Protein AF-A0A5C7IBC0-F1 (afdb_monomer_lite)

Secondary structure (DSSP, 8-state):
-HHHHHHHHHHHHHHHHHHHHHHH-PPPHHHHHHS--SHHHHHHHHHHHHHHHHHHHHHHHHH-TTTS-HHHH---HHHHHH-----S-TTS-B-TTSSBSSEEE-TTS-EEE-GGGGGGTT----S---SS----THHHHHHHHHTHHHHHHHHHHHHHHHHHHTT-TT---SS--GGGGSPP--

Foldseek 3Di:
DVVVVVVVVVVVVCVVVVVVDVVVDDDDPVRVVPAQDDPLRVLLVVLVVVLVVLVVVLVCLQAPCPVVPCLAANDHPLRVVLPDDDDDPQPPDQDPVRARQAWHAQPVGDIAGDDPSSVSRVDDDDPDDRPDYDHPVVVSVVSNVVSVVSVVSSVVSNVLSVCVVVPANPHADPVCHPVVVDDDPD

pLDDT: mean 84.59, std 12.62, range [46.34, 98.19]

Radius of gyration: 26.54 Å; chains: 1; bounding box: 60×54×66 Å

InterPro domains:
  IPR000932 Photosystem antenna protein-like [PF00421] (4-79)
  IPR000932 Photosystem antenna protein-like [PF00421] (82-125)
  IPR036001 Photosystem antenna protein-like superfamily [SSF161077] (1-185)
  IPR044900 Photosystem II CP43 reaction centre protein superfamily [G3DSA:1.10.10.670] (75-147)

Sequence (186 aa):
MEDIIGGHVWLGSICIFGRIWHILTKPFAWARRALVWSGEAYLSYSLGALSVFGFIACCFVWFNNTAYPSEFYGPTGPEASQDQRIGANVGSAQGPSGLGKYLMRSPTGEVIFGGETMRFWDLRAPCKKVNEAPDIGGVPLSICISEDVPVTGHLWHAGRDRAAAAGFEKGIDHDFEPVLSMTPLN

Structure (mmCIF, N/CA/C/O backbone):
data_AF-A0A5C7IBC0-F1
#
_entry.id   AF-A0A5C7IBC0-F1
#
loop_
_atom_site.group_PDB
_atom_site.id
_atom_site.type_symbol
_atom_site.label_atom_id
_atom_site.label_alt_id
_atom_site.label_comp_id
_atom_site.label_asym_id
_atom_site.label_entity_id
_atom_site.label_seq_id
_atom_site.pdbx_PDB_ins_code
_atom_site.Cartn_x
_atom_site.Cartn_y
_atom_site.Cartn_z
_atom_site.occupancy
_atom_site.B_iso_or_equiv
_atom_site.auth_seq_id
_atom_site.auth_comp_id
_atom_site.auth_asym_id
_atom_site.auth_atom_id
_atom_site.pdbx_PDB_model_num
ATOM 1 N N . MET A 1 1 ? -14.934 -12.417 14.404 1.00 90.38 1 MET A N 1
ATOM 2 C CA . MET A 1 1 ? -13.863 -13.435 14.252 1.00 90.38 1 MET A CA 1
ATOM 3 C C . MET A 1 1 ? -14.023 -14.251 12.980 1.00 90.38 1 MET A C 1
ATOM 5 O O . MET A 1 1 ? -13.026 -14.473 12.307 1.00 90.38 1 MET A O 1
ATOM 9 N N . GLU A 1 2 ? -15.245 -14.653 12.625 1.00 95.69 2 GLU A N 1
ATOM 10 C CA . GLU A 1 2 ? -15.544 -15.395 11.389 1.00 95.69 2 GLU A CA 1
ATOM 11 C C . GLU A 1 2 ? -14.984 -14.708 10.133 1.00 95.69 2 GLU A C 1
ATOM 13 O O . GLU A 1 2 ? -14.276 -15.352 9.364 1.00 95.69 2 GLU A O 1
ATOM 18 N N . ASP A 1 3 ? -15.170 -13.390 9.990 1.00 95.44 3 ASP A N 1
ATOM 19 C CA . ASP A 1 3 ? -14.656 -12.628 8.838 1.00 95.44 3 ASP A CA 1
ATOM 20 C C . ASP A 1 3 ? -13.125 -12.608 8.748 1.00 95.44 3 ASP A C 1
ATOM 22 O O . ASP A 1 3 ? -12.560 -12.712 7.662 1.00 95.44 3 ASP A O 1
ATOM 26 N N . ILE A 1 4 ? -12.432 -12.517 9.890 1.00 93.88 4 ILE A N 1
ATOM 27 C CA . ILE A 1 4 ? -10.963 -12.540 9.933 1.00 93.88 4 ILE A CA 1
ATOM 28 C C . ILE A 1 4 ? -10.468 -13.900 9.439 1.00 93.88 4 ILE A C 1
ATOM 30 O O . ILE A 1 4 ? -9.578 -13.966 8.592 1.00 93.88 4 ILE A O 1
ATOM 34 N N . ILE A 1 5 ? -11.063 -14.986 9.934 1.00 96.19 5 ILE A N 1
ATOM 35 C CA . ILE A 1 5 ? -10.696 -16.350 9.544 1.00 96.19 5 ILE A CA 1
ATOM 36 C C . ILE A 1 5 ? -11.006 -16.577 8.059 1.00 96.19 5 ILE A C 1
ATOM 38 O O . ILE A 1 5 ? -10.135 -17.030 7.316 1.00 96.19 5 ILE A O 1
ATOM 42 N N . GLY A 1 6 ? -12.208 -16.206 7.608 1.00 97.50 6 GLY A N 1
ATOM 43 C CA . GLY A 1 6 ? -12.613 -16.305 6.205 1.00 97.50 6 GLY A CA 1
ATOM 44 C C . GLY A 1 6 ? -11.681 -15.529 5.273 1.00 97.50 6 GLY A C 1
ATOM 45 O O . GLY A 1 6 ? -11.253 -16.056 4.245 1.00 97.50 6 GLY A O 1
ATOM 46 N N . GLY A 1 7 ? -11.277 -14.321 5.676 1.00 96.56 7 GLY A N 1
ATOM 47 C CA . GLY A 1 7 ? -10.304 -13.507 4.951 1.00 96.56 7 GLY A CA 1
ATOM 48 C C . GLY A 1 7 ? -8.942 -14.189 4.796 1.00 96.56 7 GLY A C 1
ATOM 49 O O . GLY A 1 7 ? -8.386 -14.198 3.699 1.00 96.56 7 GLY A O 1
ATOM 50 N N . HIS A 1 8 ? -8.421 -14.828 5.850 1.00 97.44 8 HIS A N 1
ATOM 51 C CA . HIS A 1 8 ? -7.143 -15.552 5.788 1.00 97.44 8 HIS A CA 1
ATOM 52 C C . HIS A 1 8 ? -7.216 -16.801 4.905 1.00 97.44 8 HIS A C 1
ATOM 54 O O . HIS A 1 8 ? -6.277 -17.075 4.156 1.00 97.44 8 HIS A O 1
ATOM 60 N N . VAL A 1 9 ? -8.328 -17.541 4.946 1.00 97.81 9 VAL A N 1
ATOM 61 C CA . VAL A 1 9 ? -8.553 -18.697 4.060 1.00 97.81 9 VAL A CA 1
ATOM 62 C C . VAL A 1 9 ? -8.565 -18.255 2.594 1.00 97.81 9 VAL A C 1
ATOM 64 O O . VAL A 1 9 ? -7.933 -18.887 1.739 1.00 97.81 9 VAL A O 1
ATOM 67 N N . TRP A 1 10 ? -9.233 -17.138 2.302 1.00 97.62 10 TRP A N 1
ATOM 68 C CA . TRP A 1 10 ? -9.286 -16.573 0.957 1.00 97.62 10 TRP A CA 1
ATOM 69 C C . TRP A 1 10 ? -7.913 -16.087 0.479 1.00 97.62 10 TRP A C 1
ATOM 71 O O . TRP A 1 10 ? -7.461 -16.466 -0.603 1.00 97.62 10 TRP A O 1
ATOM 81 N N . LEU A 1 11 ? -7.207 -15.319 1.314 1.00 96.88 11 LEU A N 1
ATOM 82 C CA . LEU A 1 11 ? -5.860 -14.831 1.021 1.00 96.88 11 LEU A CA 1
ATOM 83 C C . LEU A 1 11 ? -4.881 -15.988 0.787 1.00 96.88 11 LEU A C 1
ATOM 85 O O . LEU A 1 11 ? -4.132 -15.973 -0.189 1.00 96.88 11 LEU A O 1
ATOM 89 N N . GLY A 1 12 ? -4.920 -17.018 1.635 1.00 97.19 12 GLY A N 1
ATOM 90 C CA . GLY A 1 12 ? -4.098 -18.219 1.486 1.00 97.19 12 GLY A CA 1
ATOM 91 C C . GLY A 1 12 ? -4.348 -18.925 0.154 1.00 97.19 12 GLY A C 1
ATOM 92 O O . GLY A 1 12 ? -3.400 -19.266 -0.555 1.00 97.19 12 GLY A O 1
ATOM 93 N N . SER A 1 13 ? -5.618 -19.061 -0.232 1.00 97.69 13 SER A N 1
ATOM 94 C CA . SER A 1 13 ? -6.007 -19.640 -1.521 1.00 97.69 13 SER A CA 1
ATOM 95 C C . SER A 1 13 ? -5.449 -18.826 -2.696 1.00 97.69 13 SER A C 1
ATOM 97 O O . SER A 1 13 ? -4.802 -19.388 -3.582 1.00 97.69 13 SER A O 1
ATOM 99 N N . ILE A 1 14 ? -5.609 -17.497 -2.678 1.00 98.19 14 ILE A N 1
ATOM 100 C CA . ILE A 1 14 ? -5.083 -16.601 -3.723 1.00 98.19 14 ILE A CA 1
ATOM 101 C C . ILE A 1 14 ? -3.558 -16.692 -3.819 1.00 98.19 14 ILE A C 1
ATOM 103 O O . ILE A 1 14 ? -3.025 -16.778 -4.923 1.00 98.19 14 ILE A O 1
ATOM 107 N N . CYS A 1 15 ? -2.844 -16.715 -2.694 1.00 97.50 15 CYS A N 1
ATOM 108 C CA . CYS A 1 15 ? -1.385 -16.815 -2.681 1.00 97.50 15 CYS A CA 1
ATOM 109 C C . CYS A 1 15 ? -0.880 -18.129 -3.300 1.00 97.50 15 CYS A C 1
ATOM 111 O O . CYS A 1 15 ? 0.129 -18.126 -4.010 1.00 97.50 15 CYS A O 1
ATOM 113 N N . ILE A 1 16 ? -1.577 -19.249 -3.071 1.00 97.88 16 ILE A N 1
ATOM 114 C CA . ILE A 1 16 ? -1.226 -20.548 -3.665 1.00 97.88 16 ILE A CA 1
ATOM 115 C C . ILE A 1 16 ? -1.449 -20.520 -5.178 1.00 97.88 16 ILE A C 1
ATOM 117 O O . ILE A 1 16 ? -0.527 -20.821 -5.941 1.00 97.88 16 ILE A O 1
ATOM 121 N N . PHE A 1 17 ? -2.640 -20.112 -5.625 1.00 97.94 17 PHE A N 1
ATOM 122 C CA . PHE A 1 17 ? -2.941 -20.026 -7.055 1.00 97.94 17 PHE A CA 1
ATOM 123 C C . PHE A 1 17 ? -2.036 -19.016 -7.769 1.00 97.94 17 PHE A C 1
ATOM 125 O O . PHE A 1 17 ? -1.511 -19.312 -8.842 1.00 97.94 17 PHE A O 1
ATOM 132 N N . GLY A 1 18 ? -1.775 -17.866 -7.146 1.00 97.56 18 GLY A N 1
ATOM 133 C CA . GLY A 1 18 ? -0.864 -16.841 -7.649 1.00 97.56 18 GLY A CA 1
ATOM 134 C C . GLY A 1 18 ? 0.572 -17.348 -7.792 1.00 97.56 18 GLY A C 1
ATOM 135 O O . GLY A 1 18 ? 1.207 -17.112 -8.818 1.00 97.56 18 GLY A O 1
ATOM 136 N N . ARG A 1 19 ? 1.081 -18.119 -6.822 1.00 96.94 19 ARG A N 1
ATOM 137 C CA . ARG A 1 19 ? 2.407 -18.752 -6.922 1.00 96.94 19 ARG A CA 1
ATOM 138 C C . ARG A 1 19 ? 2.479 -19.728 -8.092 1.00 96.94 19 ARG A C 1
ATOM 140 O O . ARG A 1 19 ? 3.425 -19.657 -8.871 1.00 96.94 19 ARG A O 1
ATOM 147 N N . ILE A 1 20 ? 1.503 -20.630 -8.216 1.00 98.06 20 ILE A N 1
ATOM 148 C CA . ILE A 1 20 ? 1.457 -21.609 -9.315 1.00 98.06 20 ILE A CA 1
ATOM 149 C C . ILE A 1 20 ? 1.433 -20.874 -10.658 1.00 98.06 20 ILE A C 1
ATOM 151 O O . ILE A 1 20 ? 2.214 -21.186 -11.555 1.00 98.06 20 ILE A O 1
ATOM 155 N N . TRP A 1 21 ? 0.602 -19.840 -10.769 1.00 97.94 21 TRP A N 1
ATOM 156 C CA . TRP A 1 21 ? 0.528 -18.990 -11.949 1.00 97.94 21 TRP A CA 1
ATOM 157 C C . TRP A 1 21 ? 1.877 -18.349 -12.305 1.00 97.94 21 TRP A C 1
ATOM 159 O O . TRP A 1 21 ? 2.322 -18.453 -13.449 1.00 97.94 21 TRP A O 1
ATOM 169 N N . HIS A 1 22 ? 2.563 -17.734 -11.338 1.00 96.94 22 HIS A N 1
ATOM 170 C CA . HIS A 1 22 ? 3.865 -17.096 -11.563 1.00 96.94 22 HIS A CA 1
ATOM 171 C C . HIS A 1 22 ? 4.996 -18.085 -11.890 1.00 96.94 22 HIS A C 1
ATOM 173 O O . HIS A 1 22 ? 5.958 -17.692 -12.542 1.00 96.94 22 HIS A O 1
ATOM 179 N N . ILE A 1 23 ? 4.886 -19.354 -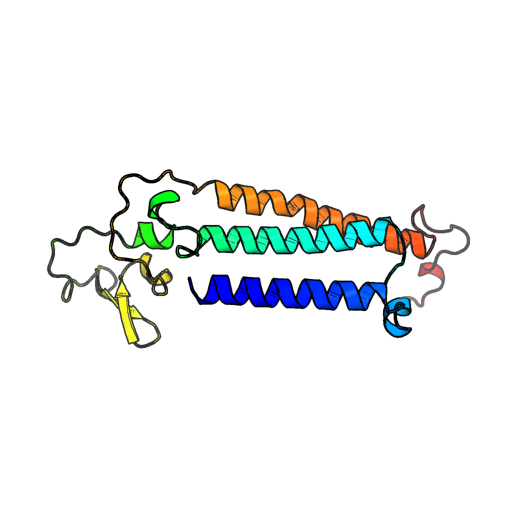11.484 1.00 97.81 23 ILE A N 1
ATOM 180 C CA . ILE A 1 23 ? 5.830 -20.413 -11.880 1.00 97.81 23 ILE A CA 1
ATOM 181 C C . ILE A 1 23 ? 5.603 -20.833 -13.337 1.00 97.81 23 ILE A C 1
ATOM 183 O O . ILE A 1 23 ? 6.558 -21.069 -14.075 1.00 97.81 23 ILE A O 1
ATOM 187 N N . LEU A 1 24 ? 4.341 -20.951 -13.752 1.00 98.00 24 LEU A N 1
ATOM 188 C CA . LEU A 1 24 ? 3.980 -21.495 -15.062 1.00 98.00 24 LEU A CA 1
ATOM 189 C C . LEU A 1 24 ? 3.997 -20.455 -16.189 1.00 98.00 24 LEU A C 1
ATOM 191 O O . LEU A 1 24 ? 4.029 -20.823 -17.364 1.00 98.00 24 LEU A O 1
ATOM 195 N N . THR A 1 25 ? 3.963 -19.164 -15.864 1.00 97.38 25 THR A N 1
ATOM 196 C CA . THR A 1 25 ? 3.834 -18.090 -16.854 1.00 97.38 25 THR A CA 1
ATOM 197 C C . THR A 1 25 ? 5.088 -17.227 -16.952 1.00 97.38 25 THR A C 1
ATOM 199 O O . THR A 1 25 ? 5.850 -17.058 -16.006 1.00 97.38 25 THR A O 1
ATOM 202 N N . LYS A 1 26 ? 5.312 -16.660 -18.140 1.00 96.25 26 LYS A N 1
ATOM 203 C CA . LYS A 1 26 ? 6.348 -15.648 -18.393 1.00 96.25 26 LYS A CA 1
ATOM 204 C C . LYS A 1 26 ? 5.715 -14.253 -18.397 1.00 96.25 26 LYS A C 1
ATOM 206 O O . LYS A 1 26 ? 4.538 -14.136 -18.743 1.00 96.25 26 LYS A O 1
ATOM 211 N N . PRO A 1 27 ? 6.471 -13.184 -18.084 1.00 93.31 27 PRO A N 1
ATOM 212 C CA . PRO A 1 27 ? 5.921 -11.835 -18.056 1.00 93.31 27 PRO A CA 1
ATOM 213 C C . PRO A 1 27 ? 5.393 -11.415 -19.433 1.00 93.31 27 PRO A C 1
ATOM 215 O O . PRO A 1 27 ? 6.094 -11.461 -20.453 1.00 93.31 27 PRO A O 1
ATOM 218 N N . PHE A 1 28 ? 4.134 -10.976 -19.454 1.00 95.94 28 PHE A N 1
ATOM 219 C CA . PHE A 1 28 ? 3.461 -10.520 -20.665 1.00 95.94 28 PHE A CA 1
ATOM 220 C C . PHE A 1 28 ? 4.151 -9.296 -21.281 1.00 95.94 28 PHE A C 1
ATOM 222 O O . PHE A 1 28 ? 4.873 -8.546 -20.624 1.00 95.94 28 PHE A O 1
ATOM 229 N N . ALA A 1 29 ? 3.918 -9.066 -22.576 1.00 95.56 29 ALA A N 1
ATOM 230 C CA . ALA A 1 29 ? 4.587 -7.997 -23.317 1.00 95.56 29 ALA A CA 1
ATOM 231 C C . ALA A 1 29 ? 4.303 -6.588 -22.773 1.00 95.56 29 ALA A C 1
ATOM 233 O O . ALA A 1 29 ? 5.144 -5.707 -22.917 1.00 95.56 29 ALA A O 1
ATOM 234 N N . TRP A 1 30 ? 3.128 -6.344 -22.190 1.00 97.12 30 TRP A N 1
ATOM 235 C CA . TRP A 1 30 ? 2.815 -5.052 -21.573 1.00 97.12 30 TRP A CA 1
ATOM 236 C C . TRP A 1 30 ? 3.604 -4.855 -20.269 1.00 97.12 30 TRP A C 1
ATOM 238 O O . TRP A 1 30 ? 4.218 -3.810 -20.089 1.00 97.12 30 TRP A O 1
ATOM 248 N N . ALA A 1 31 ? 3.691 -5.887 -19.420 1.00 93.44 31 ALA A N 1
ATOM 249 C CA . ALA A 1 31 ? 4.419 -5.828 -18.153 1.00 93.44 31 ALA A CA 1
ATOM 250 C C . ALA A 1 31 ? 5.915 -5.588 -18.387 1.00 93.44 31 ALA A C 1
ATOM 252 O O . ALA A 1 31 ? 6.524 -4.751 -17.727 1.00 93.44 31 ALA A O 1
ATOM 253 N N . ARG A 1 32 ? 6.485 -6.251 -19.404 1.00 93.00 32 ARG A N 1
ATOM 254 C CA . ARG A 1 32 ? 7.882 -6.042 -19.818 1.00 93.00 32 ARG A CA 1
ATOM 255 C C . ARG A 1 32 ? 8.198 -4.601 -20.217 1.00 93.00 32 ARG A C 1
ATOM 257 O O . ARG A 1 32 ? 9.333 -4.185 -20.046 1.00 93.00 32 ARG A O 1
ATOM 264 N N . ARG A 1 33 ? 7.214 -3.862 -20.739 1.00 92.94 33 ARG A N 1
ATOM 265 C CA . ARG A 1 33 ? 7.369 -2.466 -21.176 1.00 92.94 33 ARG A CA 1
ATOM 266 C C . ARG A 1 33 ? 7.128 -1.447 -20.061 1.00 92.94 33 ARG A C 1
ATOM 268 O O . ARG A 1 33 ? 7.595 -0.324 -20.178 1.00 92.94 33 ARG A O 1
ATOM 275 N N . ALA A 1 34 ? 6.383 -1.816 -19.021 1.00 92.69 34 ALA A N 1
ATOM 276 C CA . ALA A 1 34 ? 5.989 -0.894 -17.958 1.00 92.69 34 ALA A CA 1
ATOM 277 C C . ALA A 1 34 ? 6.977 -0.847 -16.779 1.00 92.69 34 ALA A C 1
ATOM 279 O O . ALA A 1 34 ? 7.030 0.157 -16.072 1.00 92.69 34 ALA A O 1
ATOM 280 N N . LEU A 1 35 ? 7.726 -1.929 -16.544 1.00 92.81 35 LEU A N 1
ATOM 281 C CA . LEU A 1 35 ? 8.578 -2.100 -15.364 1.00 92.81 35 LEU A CA 1
ATOM 282 C C . LEU A 1 35 ? 10.067 -2.102 -15.718 1.00 92.81 35 LEU A C 1
ATOM 284 O O . LEU A 1 35 ? 10.445 -2.455 -16.837 1.00 92.81 35 LEU A O 1
ATOM 288 N N . VAL A 1 36 ? 10.900 -1.756 -14.733 1.00 93.19 36 VAL A N 1
ATOM 289 C CA . VAL A 1 36 ? 12.358 -1.896 -14.817 1.00 93.19 36 VAL A CA 1
ATOM 290 C C . VAL A 1 36 ? 12.745 -3.263 -14.252 1.00 93.19 36 VAL A C 1
ATOM 292 O O . VAL A 1 36 ? 12.275 -3.665 -13.191 1.00 93.19 36 VAL A O 1
ATOM 295 N N . TRP A 1 37 ? 13.574 -4.006 -14.985 1.00 94.12 37 TRP A N 1
ATOM 296 C CA . TRP A 1 37 ? 13.935 -5.393 -14.670 1.00 94.12 37 TRP A CA 1
ATOM 297 C C . TRP A 1 37 ? 15.352 -5.467 -14.097 1.00 94.12 37 TRP A C 1
ATOM 299 O O . TRP A 1 37 ? 16.247 -6.049 -14.710 1.00 94.12 37 TRP A O 1
ATOM 309 N N . SER A 1 38 ? 15.558 -4.859 -12.929 1.00 94.38 38 SER A N 1
ATOM 310 C CA . SER A 1 38 ? 16.844 -4.846 -12.223 1.00 94.38 38 SER A CA 1
ATOM 311 C C . SER A 1 38 ? 16.690 -5.304 -10.766 1.00 94.38 38 SER A C 1
ATOM 313 O O . SER A 1 38 ? 15.597 -5.266 -10.199 1.00 94.38 38 SER A O 1
ATOM 315 N N . GLY A 1 39 ? 17.801 -5.705 -10.137 1.00 94.25 39 GLY A N 1
ATOM 316 C CA . GLY A 1 39 ? 17.829 -6.041 -8.709 1.00 94.25 39 GLY A CA 1
ATOM 317 C C . GLY A 1 39 ? 17.407 -4.878 -7.803 1.00 94.25 39 GLY A C 1
ATOM 318 O O . GLY A 1 39 ? 16.706 -5.086 -6.814 1.00 94.25 39 GLY A O 1
ATOM 319 N N . GLU A 1 40 ? 17.788 -3.651 -8.164 1.00 93.56 40 GLU A N 1
ATOM 320 C CA . GLU A 1 40 ? 17.435 -2.450 -7.407 1.00 93.56 40 GLU A CA 1
ATOM 321 C C . GLU A 1 40 ? 15.952 -2.089 -7.560 1.00 93.56 40 GLU A C 1
ATOM 323 O O . GLU A 1 40 ? 15.304 -1.720 -6.577 1.00 93.56 40 GLU A O 1
ATOM 328 N N . ALA A 1 41 ? 15.383 -2.298 -8.751 1.00 93.06 41 ALA A N 1
ATOM 329 C CA . ALA A 1 41 ? 13.954 -2.137 -9.003 1.00 93.06 41 ALA A CA 1
ATOM 330 C C . ALA A 1 41 ? 13.119 -3.033 -8.075 1.00 93.06 41 ALA A C 1
ATOM 332 O O . ALA A 1 41 ? 12.183 -2.568 -7.425 1.00 93.06 41 ALA A O 1
ATOM 333 N N . TYR A 1 42 ? 13.484 -4.318 -7.960 1.00 94.75 42 TYR A N 1
ATOM 334 C CA . TYR A 1 42 ? 12.770 -5.270 -7.102 1.00 94.75 42 TYR A CA 1
ATOM 335 C C . TYR A 1 42 ? 12.853 -4.903 -5.617 1.00 94.75 42 TYR A C 1
ATOM 337 O O . TYR A 1 42 ? 11.859 -5.042 -4.894 1.00 94.75 42 TYR A O 1
ATOM 345 N N . LEU A 1 43 ? 14.012 -4.407 -5.164 1.00 94.94 43 LEU A N 1
ATOM 346 C CA . LEU A 1 43 ? 14.168 -3.878 -3.809 1.00 94.94 43 LEU A CA 1
ATOM 347 C C . LEU A 1 43 ? 13.231 -2.684 -3.593 1.00 94.94 43 LEU A C 1
ATOM 349 O O . LEU A 1 43 ? 12.491 -2.659 -2.611 1.00 94.94 43 LEU A O 1
ATOM 353 N N . SER A 1 44 ? 13.206 -1.738 -4.534 1.00 95.00 44 SER A N 1
ATOM 354 C CA . SER A 1 44 ? 12.329 -0.571 -4.464 1.00 95.00 44 SER A CA 1
ATOM 355 C C . SER A 1 44 ? 10.849 -0.964 -4.406 1.00 95.00 44 SER A C 1
ATOM 357 O O . SER A 1 44 ? 10.129 -0.467 -3.540 1.00 95.00 44 SER A O 1
ATOM 359 N N . TYR A 1 45 ? 10.381 -1.886 -5.253 1.00 95.44 45 TYR A N 1
ATOM 360 C CA . TYR A 1 45 ? 8.984 -2.344 -5.226 1.00 95.44 45 TYR A CA 1
ATOM 361 C C . TYR A 1 45 ? 8.605 -2.956 -3.873 1.00 95.44 45 TYR A C 1
ATOM 363 O O . TYR A 1 45 ? 7.508 -2.718 -3.367 1.00 95.44 45 TYR A O 1
ATOM 371 N N . SER A 1 46 ? 9.533 -3.693 -3.261 1.00 95.94 46 SER A N 1
ATOM 372 C CA . SER A 1 46 ? 9.334 -4.308 -1.946 1.00 95.94 46 SER A CA 1
ATOM 373 C C . SER A 1 46 ? 9.296 -3.268 -0.820 1.00 95.94 46 SER A C 1
ATOM 375 O O . SER A 1 46 ? 8.445 -3.359 0.060 1.00 95.94 46 SER A O 1
ATOM 377 N N . LEU A 1 47 ? 10.161 -2.248 -0.869 1.00 94.00 47 LEU A N 1
ATOM 378 C CA . LEU A 1 47 ? 10.148 -1.126 0.081 1.00 94.00 47 LEU A CA 1
ATOM 379 C C . LEU A 1 47 ? 8.840 -0.329 0.000 1.00 94.00 47 LEU A C 1
ATOM 381 O O . LEU A 1 47 ? 8.263 0.009 1.032 1.00 94.00 47 LEU A O 1
ATOM 385 N N . GLY A 1 48 ? 8.331 -0.100 -1.214 1.00 93.75 48 GLY A N 1
ATOM 386 C CA . GLY A 1 48 ? 7.038 0.554 -1.418 1.00 93.75 48 GLY A CA 1
ATOM 387 C C . GLY A 1 48 ? 5.877 -0.251 -0.826 1.00 93.75 48 GLY A C 1
ATOM 388 O O . GLY A 1 48 ? 4.993 0.318 -0.193 1.00 93.75 48 GLY A O 1
ATOM 389 N N . ALA A 1 49 ? 5.896 -1.581 -0.966 1.00 94.44 49 ALA A N 1
ATOM 390 C CA . ALA A 1 49 ? 4.887 -2.447 -0.354 1.00 94.44 49 ALA A CA 1
ATOM 391 C C . ALA A 1 49 ? 4.960 -2.441 1.185 1.00 94.44 49 ALA A C 1
ATOM 393 O O . ALA A 1 49 ? 3.923 -2.341 1.840 1.00 94.44 49 ALA A O 1
ATOM 394 N N . LEU A 1 50 ? 6.168 -2.502 1.760 1.00 93.25 50 LEU A N 1
ATOM 395 C CA . LEU A 1 50 ? 6.369 -2.457 3.214 1.00 93.25 50 LEU A CA 1
ATOM 396 C C . LEU A 1 50 ? 5.850 -1.156 3.826 1.00 93.25 50 LEU A C 1
ATOM 398 O O . LEU A 1 50 ? 5.150 -1.223 4.830 1.00 93.25 50 LEU A O 1
ATOM 402 N N . SER A 1 51 ? 6.107 -0.020 3.171 1.00 92.50 51 SER A N 1
ATOM 403 C CA . SER A 1 51 ? 5.584 1.287 3.584 1.00 92.50 51 SER A CA 1
ATOM 404 C C . SER A 1 51 ? 4.057 1.292 3.748 1.00 92.50 51 SER A C 1
ATOM 406 O O . SER A 1 51 ? 3.505 1.850 4.698 1.00 92.50 51 SER A O 1
ATOM 408 N N . VAL A 1 52 ? 3.342 0.675 2.805 1.00 92.69 52 VAL A N 1
ATOM 409 C CA . VAL A 1 52 ? 1.879 0.604 2.871 1.00 92.69 52 VAL A CA 1
ATOM 410 C C . VAL A 1 52 ? 1.442 -0.359 3.974 1.00 92.69 52 VAL A C 1
ATOM 412 O O . VAL A 1 52 ? 0.481 -0.076 4.688 1.00 92.69 52 VAL A O 1
ATOM 415 N N . PHE A 1 53 ? 2.143 -1.483 4.147 1.00 93.12 53 PHE A N 1
ATOM 416 C CA . PHE A 1 53 ? 1.830 -2.444 5.203 1.00 93.12 53 PHE A CA 1
ATOM 417 C C . PHE A 1 53 ? 1.965 -1.847 6.598 1.00 93.12 53 PHE A C 1
ATOM 419 O O . PHE A 1 53 ? 1.072 -2.063 7.419 1.00 93.12 53 PHE A O 1
ATOM 426 N N . GLY A 1 54 ? 3.020 -1.087 6.875 1.00 90.38 54 GLY A N 1
ATOM 427 C CA . GLY A 1 54 ? 3.171 -0.492 8.192 1.00 90.38 54 GLY A CA 1
ATOM 428 C C . GLY A 1 54 ? 2.236 0.695 8.426 1.00 90.38 54 GLY A C 1
ATOM 429 O O . GLY A 1 54 ? 1.700 0.821 9.526 1.00 90.38 54 GLY A O 1
ATOM 430 N N . PHE A 1 55 ? 1.875 1.472 7.395 1.00 90.69 55 PHE A N 1
ATOM 431 C CA . PHE A 1 55 ? 0.801 2.467 7.529 1.00 90.69 55 PHE A CA 1
ATOM 432 C C . PHE A 1 55 ? -0.547 1.813 7.880 1.00 90.69 55 PHE A C 1
ATOM 434 O O . PHE A 1 55 ? -1.222 2.233 8.824 1.00 90.69 55 PHE A O 1
ATOM 441 N N . ILE A 1 56 ? -0.919 0.738 7.171 1.00 92.38 56 ILE A N 1
ATOM 442 C CA . ILE A 1 56 ? -2.131 -0.040 7.474 1.00 92.38 56 ILE A CA 1
ATOM 443 C C . ILE A 1 56 ? -2.061 -0.593 8.901 1.00 92.38 56 ILE A C 1
ATOM 445 O O . ILE A 1 56 ? -3.048 -0.498 9.631 1.00 92.38 56 ILE A O 1
ATOM 449 N N . ALA A 1 57 ? -0.909 -1.129 9.315 1.00 90.75 57 ALA A N 1
ATOM 450 C CA . ALA A 1 57 ? -0.707 -1.652 10.661 1.00 90.75 57 ALA A CA 1
ATOM 451 C C . ALA A 1 57 ? -0.865 -0.565 11.734 1.00 90.75 57 ALA A C 1
ATOM 453 O O . ALA A 1 57 ? -1.552 -0.816 12.723 1.00 90.75 57 ALA A O 1
ATOM 454 N N . CYS A 1 58 ? -0.314 0.639 11.517 1.00 90.00 58 CYS A N 1
ATOM 455 C CA . CYS A 1 58 ? -0.451 1.783 12.425 1.00 90.00 58 CYS A CA 1
ATOM 456 C C . CYS A 1 58 ? -1.933 2.129 12.655 1.00 90.00 58 CYS A C 1
ATOM 458 O O . CYS A 1 58 ? -2.377 2.245 13.799 1.00 90.00 58 CYS A O 1
ATOM 460 N N . CYS A 1 59 ? -2.735 2.209 11.587 1.00 89.06 59 CYS A N 1
ATOM 461 C CA . CYS A 1 59 ? -4.178 2.426 11.714 1.00 89.06 59 CYS A CA 1
ATOM 462 C C . CYS A 1 59 ? -4.894 1.248 12.395 1.00 89.06 59 CYS A C 1
ATOM 464 O O . CYS A 1 59 ? -5.787 1.462 13.215 1.00 89.06 59 CYS A O 1
ATOM 466 N N . PHE A 1 60 ? -4.515 0.006 12.076 1.00 90.38 60 PHE A N 1
ATOM 467 C CA . PHE A 1 60 ? -5.154 -1.187 12.636 1.00 90.38 60 PHE A CA 1
ATOM 468 C C . PHE A 1 60 ? -5.000 -1.256 14.154 1.00 90.38 60 PHE A C 1
ATOM 470 O O . PHE A 1 60 ? -5.993 -1.449 14.850 1.00 90.38 60 PHE A O 1
ATOM 477 N N . VAL A 1 61 ? -3.789 -1.043 14.672 1.00 87.38 61 VAL A N 1
ATOM 478 C CA . VAL A 1 61 ? -3.546 -1.062 16.122 1.00 87.38 61 VAL A CA 1
ATOM 479 C C . VAL A 1 61 ? -4.221 0.115 16.837 1.00 87.38 61 VAL A C 1
ATOM 481 O O . VAL A 1 61 ? -4.622 -0.018 17.987 1.00 87.38 61 VAL A O 1
ATOM 484 N N . TRP A 1 62 ? -4.391 1.259 16.162 1.00 83.56 62 TRP A N 1
ATOM 485 C CA . TRP A 1 62 ? -4.989 2.452 16.770 1.00 83.56 62 TRP A CA 1
ATOM 486 C C . TRP A 1 62 ? -6.507 2.344 16.951 1.00 83.56 62 TRP A C 1
ATOM 488 O O . TRP A 1 62 ? -7.056 2.882 17.913 1.00 83.56 62 TRP A O 1
ATOM 498 N N . PHE A 1 63 ? -7.195 1.689 16.012 1.00 85.81 63 PHE A N 1
ATOM 499 C CA . PHE A 1 63 ? -8.660 1.711 15.939 1.00 85.81 63 PHE A CA 1
ATOM 500 C C . PHE A 1 63 ? -9.329 0.346 16.129 1.00 85.81 63 PHE A C 1
ATOM 502 O O . PHE A 1 63 ? -10.507 0.302 16.479 1.00 85.81 63 PHE A O 1
ATOM 509 N N . ASN A 1 64 ? -8.642 -0.769 15.861 1.00 88.00 64 ASN A N 1
ATOM 510 C CA . ASN A 1 64 ? -9.288 -2.078 15.812 1.00 88.00 64 ASN A CA 1
ATOM 511 C C . ASN A 1 64 ? -9.205 -2.821 17.150 1.00 88.00 64 ASN A C 1
ATOM 513 O O . ASN A 1 64 ? -8.229 -3.506 17.428 1.00 88.00 64 ASN A O 1
ATOM 517 N N . ASN A 1 65 ? -10.289 -2.791 17.917 1.00 84.81 65 ASN A N 1
ATOM 518 C CA . ASN A 1 65 ? -10.431 -3.527 19.177 1.00 84.81 65 ASN A CA 1
ATOM 519 C C . ASN A 1 65 ? -10.863 -5.006 19.017 1.00 84.81 65 ASN A C 1
ATOM 521 O O . ASN A 1 65 ? -11.050 -5.708 20.005 1.00 84.81 65 ASN A O 1
ATOM 525 N N . THR A 1 66 ? -11.060 -5.503 17.788 1.00 86.69 66 THR A N 1
ATOM 526 C CA . THR A 1 66 ? -11.466 -6.902 17.533 1.00 86.69 66 THR A CA 1
ATOM 527 C C . THR A 1 66 ? -10.256 -7.825 17.405 1.00 86.69 66 THR A C 1
ATOM 529 O O . THR A 1 66 ? -10.226 -8.901 17.995 1.00 86.69 66 THR A O 1
ATOM 532 N N . ALA A 1 67 ? -9.266 -7.414 16.612 1.00 87.62 67 ALA A N 1
ATOM 533 C CA . ALA A 1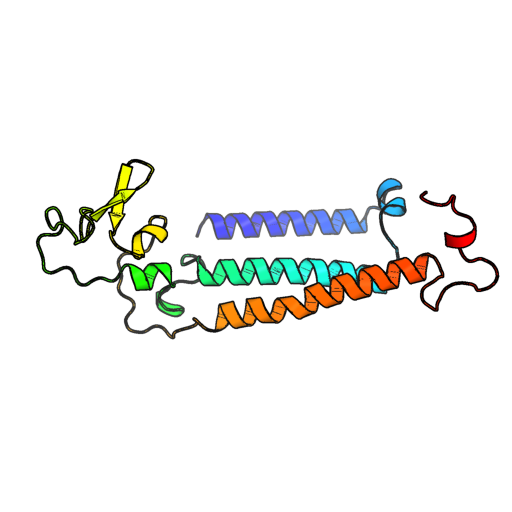 67 ? -7.987 -8.099 16.464 1.00 87.62 67 ALA A CA 1
ATOM 534 C C . ALA A 1 67 ? -7.006 -7.714 17.582 1.00 87.62 67 ALA A C 1
ATOM 536 O O . ALA A 1 67 ? -6.192 -8.547 17.975 1.00 87.62 67 ALA A O 1
ATOM 537 N N . TYR A 1 68 ? -7.122 -6.490 18.115 1.00 85.62 68 TYR A N 1
ATOM 538 C CA . TYR A 1 68 ? -6.381 -6.009 19.282 1.00 85.62 68 TYR A CA 1
ATOM 539 C C . TYR A 1 68 ? -7.340 -5.768 20.455 1.00 85.62 68 TYR A C 1
ATOM 541 O O . TYR A 1 68 ? -7.711 -4.628 20.724 1.00 85.62 68 TYR A O 1
ATOM 549 N N . PRO A 1 69 ? -7.788 -6.835 21.138 1.00 84.38 69 PRO A N 1
ATOM 550 C CA . PRO A 1 69 ? -8.702 -6.723 22.273 1.00 84.38 69 PRO A CA 1
ATOM 551 C C . PRO A 1 69 ? -8.141 -5.818 23.374 1.00 84.38 69 PRO A C 1
ATOM 553 O O . PRO A 1 69 ? -7.000 -5.993 23.821 1.00 84.38 69 PRO A O 1
ATOM 556 N N . SER A 1 70 ? -8.957 -4.873 23.840 1.00 79.62 70 SER A N 1
ATOM 557 C CA . SER A 1 70 ? -8.548 -3.883 24.839 1.00 79.62 70 SER A CA 1
ATOM 558 C C . SER A 1 70 ? -8.215 -4.514 26.191 1.00 79.62 70 SER A C 1
ATOM 560 O O . SER A 1 70 ? -7.414 -3.961 26.937 1.00 79.62 70 SER A O 1
ATOM 562 N N . GLU A 1 71 ? -8.718 -5.717 26.490 1.00 79.12 71 GLU A N 1
ATOM 563 C CA . GLU A 1 71 ? -8.344 -6.480 27.687 1.00 79.12 71 GLU A CA 1
ATOM 564 C C . GLU A 1 71 ? -6.851 -6.834 27.742 1.00 79.12 71 GLU A C 1
ATOM 566 O O . GLU A 1 71 ? -6.308 -7.024 28.828 1.00 79.12 71 GLU A O 1
ATOM 571 N N . PHE A 1 72 ? -6.188 -6.922 26.587 1.00 80.44 72 PHE A N 1
ATOM 572 C CA . PHE A 1 72 ? -4.765 -7.249 26.486 1.00 80.44 72 PHE A CA 1
ATOM 573 C C . PHE A 1 72 ? -3.909 -6.046 26.079 1.00 80.44 72 PHE A C 1
ATOM 575 O O . PHE A 1 72 ? -2.739 -5.979 26.452 1.00 80.44 72 PHE A O 1
ATOM 582 N N . TYR A 1 73 ? -4.486 -5.107 25.325 1.00 76.06 73 TYR A N 1
ATOM 583 C CA . TYR A 1 73 ? -3.780 -3.986 24.697 1.00 76.06 73 TYR A CA 1
ATOM 584 C C . TYR A 1 73 ? -4.207 -2.602 25.221 1.00 76.06 73 TYR A C 1
ATOM 586 O O . TYR A 1 73 ? -3.793 -1.577 24.694 1.00 76.06 73 TYR A O 1
ATOM 594 N N . GLY A 1 74 ? -5.031 -2.533 26.262 1.00 78.25 74 GLY A N 1
ATOM 595 C CA . GLY A 1 74 ? -5.524 -1.256 26.769 1.00 78.25 74 GLY A CA 1
ATOM 596 C C . GLY A 1 74 ? -6.628 -0.657 25.897 1.00 78.25 74 GLY A C 1
ATOM 597 O O . GLY A 1 74 ? -6.869 -1.106 24.775 1.00 78.25 74 GLY A O 1
ATOM 598 N N . PRO A 1 75 ? -7.360 0.335 26.428 1.00 76.50 75 PRO A N 1
ATOM 599 C CA . PRO A 1 75 ? -8.395 1.012 25.668 1.00 76.50 75 PRO A CA 1
ATOM 600 C C . PRO A 1 75 ? -7.773 1.822 24.528 1.00 76.50 75 PRO A C 1
ATOM 602 O O . PRO A 1 75 ? -6.791 2.543 24.714 1.00 76.50 75 PRO A O 1
ATOM 605 N N . THR A 1 76 ? -8.389 1.763 23.353 1.00 78.50 76 THR A N 1
ATOM 606 C CA . THR A 1 76 ? -8.059 2.674 22.252 1.00 78.50 76 THR A CA 1
ATOM 607 C C . THR A 1 76 ? -8.345 4.129 22.652 1.00 78.50 76 THR A C 1
ATOM 609 O O . THR A 1 76 ? -9.161 4.403 23.536 1.00 78.50 76 THR A O 1
ATOM 612 N N . GLY A 1 77 ? -7.715 5.101 21.981 1.00 75.00 77 GLY A N 1
ATOM 613 C CA . GLY A 1 77 ? -7.968 6.530 22.236 1.00 75.00 77 GLY A CA 1
ATOM 614 C C . GLY A 1 77 ? -9.465 6.909 22.239 1.00 75.00 77 GLY A C 1
ATOM 615 O O . GLY A 1 77 ? -9.911 7.598 23.161 1.00 75.00 77 GLY A O 1
ATOM 616 N N . PRO A 1 78 ? -10.268 6.428 21.268 1.00 76.69 78 PRO A N 1
ATOM 617 C CA . PRO A 1 78 ? -11.722 6.561 21.297 1.00 76.69 78 PRO A CA 1
ATOM 618 C C . PRO A 1 78 ? -12.389 5.911 22.524 1.00 76.69 78 PRO A C 1
ATOM 620 O O . PRO A 1 78 ? -13.247 6.546 23.138 1.00 76.69 78 PRO A O 1
ATOM 623 N N . GLU A 1 79 ? -12.000 4.691 22.916 1.00 73.56 79 GLU A N 1
ATOM 624 C CA . GLU A 1 79 ? -12.568 3.973 24.074 1.00 73.56 79 GLU A CA 1
ATOM 625 C C . GLU A 1 79 ? -12.293 4.686 25.397 1.00 73.56 79 GLU A C 1
ATOM 627 O O . GLU A 1 79 ? -13.212 4.879 26.194 1.00 73.56 79 GLU A O 1
ATOM 632 N N . ALA A 1 80 ? -11.061 5.156 25.601 1.00 69.19 80 ALA A N 1
ATOM 633 C CA . ALA A 1 80 ? -10.681 5.904 26.797 1.00 69.19 80 ALA A CA 1
ATOM 634 C C . ALA A 1 80 ? -11.474 7.216 26.935 1.00 69.19 80 ALA A C 1
ATOM 636 O O . ALA A 1 80 ? -11.772 7.660 28.042 1.00 69.19 80 ALA A O 1
ATOM 637 N N . SER A 1 81 ? -11.848 7.830 25.810 1.00 66.38 81 SER A N 1
ATOM 638 C CA . SER A 1 81 ? -12.593 9.090 25.800 1.00 66.38 81 SER A CA 1
ATOM 639 C C . SER A 1 81 ? -14.062 8.940 26.222 1.00 66.38 81 SER A C 1
ATOM 641 O O . SER A 1 81 ? -14.644 9.891 26.738 1.00 66.38 81 SER A O 1
ATOM 643 N N . GLN A 1 82 ? -14.663 7.757 26.041 1.00 64.19 82 GLN A N 1
ATOM 644 C CA . GLN A 1 82 ? -16.073 7.505 26.362 1.00 64.19 82 GLN A CA 1
ATOM 645 C C . GLN A 1 82 ? -16.307 6.991 27.792 1.00 64.19 82 GLN A C 1
ATOM 647 O O . GLN A 1 82 ? -17.460 6.921 28.224 1.00 64.19 82 GLN A O 1
ATOM 652 N N . ASP A 1 83 ? -15.258 6.666 28.560 1.00 55.47 83 ASP A N 1
ATOM 653 C CA . ASP A 1 83 ? -15.404 6.159 29.930 1.00 55.47 83 ASP A CA 1
ATOM 654 C C . ASP A 1 83 ? -15.687 7.286 30.944 1.00 55.47 83 ASP A C 1
ATOM 656 O O . ASP A 1 83 ? -14.878 7.631 31.807 1.00 55.47 83 ASP A O 1
ATOM 660 N N . GLN A 1 84 ? -16.869 7.899 30.843 1.00 58.47 84 GLN A N 1
ATOM 661 C CA . GLN A 1 84 ? -17.322 8.923 31.781 1.00 58.47 84 GLN A CA 1
ATOM 662 C C . GLN A 1 84 ? -18.201 8.312 32.881 1.00 58.47 84 GLN A C 1
ATOM 664 O O . GLN A 1 84 ? -19.194 7.634 32.628 1.00 58.47 84 GLN A O 1
ATOM 669 N N . ARG A 1 85 ? -17.861 8.572 34.149 1.00 54.97 85 ARG A N 1
ATOM 670 C CA . ARG A 1 85 ? -18.635 8.103 35.310 1.00 54.97 85 ARG A CA 1
ATOM 671 C C . ARG A 1 85 ? -19.944 8.895 35.420 1.00 54.97 85 ARG A C 1
ATOM 673 O O . ARG A 1 85 ? -19.948 10.047 35.854 1.00 54.97 85 ARG A O 1
ATOM 680 N N . ILE A 1 86 ? -21.058 8.290 35.012 1.00 54.62 86 ILE A N 1
ATOM 681 C CA . ILE A 1 86 ? -22.364 8.959 34.944 1.00 54.62 86 ILE A CA 1
ATOM 682 C C . ILE A 1 86 ? -23.096 8.856 36.289 1.00 54.62 86 ILE A C 1
ATOM 684 O O . ILE A 1 86 ? -23.532 7.782 36.687 1.00 54.62 86 ILE A O 1
ATOM 688 N N . GLY A 1 87 ? -23.224 9.984 36.995 1.00 49.56 87 GLY A N 1
ATOM 689 C CA . GLY A 1 87 ? -23.958 10.103 38.267 1.00 49.56 87 GLY A CA 1
ATOM 690 C C . GLY A 1 87 ? -25.042 11.188 38.276 1.00 49.56 87 GLY A C 1
ATOM 691 O O . GLY A 1 87 ? -25.507 11.569 39.344 1.00 49.56 87 GLY A O 1
ATOM 692 N N . ALA A 1 88 ? -25.420 11.725 37.111 1.00 59.66 88 ALA A N 1
ATOM 693 C CA . ALA A 1 88 ? -26.379 12.824 36.971 1.00 59.66 88 ALA A CA 1
ATOM 694 C C . ALA A 1 88 ? -27.462 12.500 35.928 1.00 59.66 88 ALA A C 1
ATOM 696 O O . ALA A 1 88 ? -27.278 11.615 35.093 1.00 59.66 88 ALA A O 1
ATOM 697 N N . ASN A 1 89 ? -28.581 13.234 35.961 1.00 64.94 89 ASN A N 1
ATOM 698 C CA . ASN A 1 89 ? -29.676 13.083 35.000 1.00 64.94 89 ASN A CA 1
ATOM 699 C C . ASN A 1 89 ? -29.225 13.540 33.595 1.00 64.94 89 ASN A C 1
ATOM 701 O O . ASN A 1 89 ? -29.215 14.727 33.269 1.00 64.94 89 ASN A O 1
ATOM 705 N N . VAL A 1 90 ? -28.768 12.577 32.797 1.00 65.94 90 VAL A N 1
ATOM 706 C CA . VAL A 1 90 ? -28.006 12.776 31.554 1.00 65.94 90 VAL A CA 1
ATOM 707 C C . VAL A 1 90 ? -28.827 13.278 30.373 1.00 65.94 90 VAL A C 1
ATOM 709 O O . VAL A 1 90 ? -28.280 13.958 29.509 1.00 65.94 90 VAL A O 1
ATOM 712 N N . GLY A 1 91 ? -30.126 12.977 30.342 1.00 64.50 91 GLY A N 1
ATOM 713 C CA . GLY A 1 91 ? -31.001 13.323 29.217 1.00 64.50 91 GLY A CA 1
ATOM 714 C C . GLY A 1 91 ? -31.434 14.791 29.177 1.00 64.50 91 GLY A C 1
ATOM 715 O O . GLY A 1 91 ? -31.825 15.274 28.120 1.00 64.50 91 GLY A O 1
ATOM 716 N N . SER A 1 92 ? -31.358 15.506 30.304 1.00 69.75 92 SER A N 1
ATOM 717 C CA . SER A 1 92 ? -31.839 16.892 30.437 1.00 69.75 92 SER A CA 1
ATOM 718 C C . SER A 1 92 ? -30.742 17.896 30.794 1.00 69.75 92 SER A C 1
ATOM 720 O O . SER A 1 92 ? -31.026 19.075 30.996 1.00 69.75 92 SER A O 1
ATOM 722 N N . ALA A 1 93 ? -29.493 17.451 30.928 1.00 68.81 93 ALA A N 1
ATOM 723 C CA . ALA A 1 93 ? -28.393 18.338 31.270 1.00 68.81 93 ALA A CA 1
ATOM 724 C C . ALA A 1 93 ? -27.975 19.148 30.038 1.00 68.81 93 ALA A C 1
ATOM 726 O O . ALA A 1 93 ? -27.396 18.604 29.099 1.00 68.81 93 ALA A O 1
ATOM 727 N N . GLN A 1 94 ? -28.242 20.451 30.050 1.00 77.44 94 GLN A N 1
ATOM 728 C CA . GLN A 1 94 ? -27.769 21.372 29.021 1.00 77.44 94 GLN A CA 1
ATOM 729 C C . GLN A 1 94 ? -26.334 21.827 29.334 1.00 77.44 94 GLN A C 1
ATOM 731 O O . GLN A 1 94 ? -26.001 22.135 30.480 1.00 77.44 94 GLN A O 1
ATOM 736 N N . GLY A 1 95 ? -25.460 21.807 28.329 1.00 76.25 95 GLY A N 1
ATOM 737 C CA . GLY A 1 95 ? -24.077 22.267 28.419 1.00 76.25 95 GLY A CA 1
ATOM 738 C C . GLY A 1 95 ? -23.945 23.780 28.188 1.00 76.25 95 GLY A C 1
ATOM 739 O O . GLY A 1 95 ? -24.882 24.412 27.699 1.00 76.25 95 GLY A O 1
ATOM 740 N N . PRO A 1 96 ? -22.772 24.377 28.480 1.00 78.06 96 PRO A N 1
ATOM 741 C CA . PRO A 1 96 ? -22.532 25.819 28.316 1.00 78.06 96 PRO A CA 1
ATOM 742 C C . PRO A 1 96 ? -22.706 26.337 26.880 1.00 78.06 96 PRO A C 1
ATOM 744 O O . PRO A 1 96 ? -22.971 27.514 26.674 1.00 78.06 96 PRO A O 1
ATOM 747 N N . SER A 1 97 ? -22.569 25.457 25.886 1.00 77.06 97 SER A N 1
ATOM 748 C CA . SER A 1 97 ? -22.741 25.752 24.460 1.00 77.06 97 SER A CA 1
ATOM 749 C C . SER A 1 97 ? -24.188 25.622 23.966 1.00 77.06 97 SER A C 1
ATOM 751 O O . SER A 1 97 ? -24.440 25.749 22.771 1.00 77.06 97 SER A O 1
ATOM 753 N N . GLY A 1 98 ? -25.146 25.317 24.847 1.00 74.62 98 GLY A N 1
ATOM 754 C CA . GLY A 1 98 ? -26.545 25.077 24.485 1.00 74.62 98 GLY A CA 1
ATOM 755 C C . GLY A 1 98 ? -26.838 23.666 23.954 1.00 74.62 98 GLY A C 1
ATOM 756 O O . GLY A 1 98 ? -28.006 23.282 23.911 1.00 74.62 98 GLY A O 1
ATOM 757 N N . LEU A 1 99 ? -25.806 22.878 23.627 1.00 74.94 99 LEU A N 1
ATOM 758 C CA . LEU A 1 99 ? -25.901 21.446 23.313 1.00 74.94 99 LEU A CA 1
ATOM 759 C C . LEU A 1 99 ? -26.079 20.607 24.586 1.00 74.94 99 LEU A C 1
ATOM 761 O O . LEU A 1 99 ? -25.737 21.049 25.683 1.00 74.94 99 LEU A O 1
ATOM 765 N N . GLY A 1 100 ? -26.598 19.383 24.458 1.00 72.94 100 GLY A N 1
ATOM 766 C CA . GLY A 1 100 ? -26.706 18.474 25.598 1.00 72.94 100 GLY A CA 1
ATOM 767 C C . GLY A 1 100 ? -25.323 18.121 26.156 1.00 72.94 100 GLY A C 1
ATOM 768 O O . GLY A 1 100 ? -24.407 17.756 25.423 1.00 72.94 100 GLY A O 1
ATOM 769 N N . LYS A 1 101 ? -25.161 18.275 27.473 1.00 72.88 101 LYS A N 1
ATOM 770 C CA . LYS A 1 101 ? -23.882 18.148 28.190 1.00 72.88 101 LYS A CA 1
ATOM 771 C C . LYS A 1 101 ? -23.296 16.739 28.105 1.00 72.88 101 LYS A C 1
ATOM 773 O O . LYS A 1 101 ? -22.081 16.592 28.120 1.00 72.88 101 LYS A O 1
ATOM 778 N N . TYR A 1 102 ? -24.160 15.727 28.051 1.00 70.31 102 TYR A N 1
ATOM 779 C CA . TYR A 1 102 ? -23.764 14.317 28.023 1.00 70.31 102 TYR A CA 1
ATOM 780 C C . TYR A 1 102 ? -24.239 13.590 26.768 1.00 70.31 102 TYR A C 1
ATOM 782 O O . TYR A 1 102 ? -23.548 12.692 26.303 1.00 70.31 102 TYR A O 1
ATOM 790 N N . LEU A 1 103 ? -25.389 13.980 26.213 1.00 78.25 103 LEU A N 1
ATOM 791 C CA . LEU A 1 103 ? -25.979 13.371 25.025 1.00 78.25 103 LEU A CA 1
ATOM 792 C C . LEU A 1 103 ? -26.394 14.449 24.031 1.00 78.25 103 LEU A C 1
ATOM 794 O O . LEU A 1 103 ? -26.966 15.466 24.418 1.00 78.25 103 LEU A O 1
ATOM 798 N N . MET A 1 104 ? -26.163 14.202 22.750 1.00 83.75 104 MET A N 1
ATOM 799 C CA . MET A 1 104 ? -26.636 15.053 21.661 1.00 83.75 104 MET A CA 1
ATOM 800 C C . MET A 1 104 ? -26.915 14.222 20.404 1.00 83.75 104 MET A C 1
ATOM 802 O O . MET A 1 104 ? -26.816 12.997 20.432 1.00 83.75 104 MET A O 1
ATOM 806 N N . ARG A 1 105 ? -27.318 14.875 19.310 1.00 84.50 105 ARG A N 1
ATOM 807 C CA . ARG A 1 105 ? -27.594 14.216 18.026 1.00 84.50 105 ARG A CA 1
ATOM 808 C C . ARG A 1 105 ? -26.359 14.259 17.127 1.00 84.50 105 ARG A C 1
ATOM 810 O O . ARG A 1 105 ? -25.730 15.310 17.018 1.00 84.50 105 ARG A O 1
ATOM 817 N N . SER A 1 106 ? -26.041 13.142 16.478 1.00 85.69 106 SER A N 1
ATOM 818 C CA . SER A 1 106 ? -25.064 13.097 15.387 1.00 85.69 106 SER A CA 1
ATOM 819 C C . SER A 1 106 ? -25.589 13.855 14.157 1.00 85.69 106 SER A C 1
ATOM 821 O O . SER A 1 106 ? -26.794 14.127 14.074 1.00 85.69 106 SER A O 1
ATOM 823 N N . PRO A 1 107 ? -24.738 14.136 13.151 1.00 86.94 107 PRO A N 1
ATOM 824 C CA . PRO A 1 107 ? -25.188 14.676 11.864 1.00 86.94 107 PRO A CA 1
ATOM 825 C C . PRO A 1 107 ? -26.275 13.828 11.176 1.00 86.94 107 PRO A C 1
ATOM 827 O O . PRO A 1 107 ? -27.025 14.344 10.353 1.00 86.94 107 PRO A O 1
ATOM 830 N N . THR A 1 108 ? -26.383 12.543 11.527 1.00 85.50 108 THR A N 1
ATOM 831 C CA . THR A 1 108 ? -27.372 11.584 11.009 1.00 85.50 108 THR A CA 1
ATOM 832 C C . THR A 1 108 ? -28.554 11.341 11.958 1.00 85.50 108 THR A C 1
ATOM 834 O O . THR A 1 108 ? -29.449 10.561 11.641 1.00 85.50 108 THR A O 1
ATOM 837 N N . GLY A 1 109 ? -28.605 12.025 13.107 1.00 85.19 109 GLY A N 1
ATOM 838 C CA . GLY A 1 109 ? -29.713 11.955 14.065 1.00 85.19 109 GLY A CA 1
ATOM 839 C C . GLY A 1 109 ? -29.600 10.860 15.131 1.00 85.19 109 GLY A C 1
ATOM 840 O O . GLY A 1 109 ? -30.511 10.714 15.952 1.00 85.19 109 GLY A O 1
ATOM 841 N N . GLU A 1 110 ? -28.497 10.118 15.189 1.00 85.75 110 GLU A N 1
ATOM 842 C CA . GLU A 1 110 ? -28.241 9.127 16.240 1.00 85.75 110 GLU A CA 1
ATOM 843 C C . GLU A 1 110 ? -27.946 9.814 17.581 1.00 85.75 110 GLU A C 1
ATOM 845 O O . GLU A 1 110 ? -27.460 10.943 17.618 1.00 85.75 110 GLU A O 1
ATOM 850 N N . VAL A 1 111 ? -28.283 9.165 18.699 1.00 82.50 111 VAL A N 1
ATOM 851 C CA . VAL A 1 111 ? -27.944 9.681 20.034 1.00 82.50 111 VAL A CA 1
ATOM 852 C C . VAL A 1 111 ? -26.486 9.335 20.323 1.00 82.50 111 VAL A C 1
ATOM 854 O O . VAL A 1 111 ? -26.145 8.159 20.386 1.00 82.50 111 VAL A O 1
ATOM 857 N N . ILE A 1 112 ? -25.647 10.352 20.508 1.00 82.88 112 ILE A N 1
ATOM 858 C CA . ILE A 1 112 ? -24.198 10.215 20.708 1.00 82.88 112 ILE A CA 1
ATOM 859 C C . ILE A 1 112 ? -23.748 10.967 21.960 1.00 82.88 112 ILE A C 1
ATOM 861 O O . ILE A 1 112 ? -24.453 11.858 22.446 1.00 82.88 112 ILE A O 1
ATOM 865 N N . PHE A 1 113 ? -22.561 10.635 22.470 1.00 79.94 113 PHE A N 1
ATOM 866 C CA . PHE A 1 113 ? -21.956 11.382 23.569 1.00 79.94 113 PHE A CA 1
ATOM 867 C C . PHE A 1 113 ? -21.650 12.833 23.165 1.00 79.94 113 PHE A C 1
ATOM 869 O O . PHE A 1 113 ? -21.209 13.117 22.049 1.00 79.94 113 PHE A O 1
ATOM 876 N N . GLY A 1 114 ? -21.940 13.756 24.084 1.00 76.06 114 GLY A N 1
ATOM 877 C CA . GLY A 1 114 ? -21.679 15.187 23.931 1.00 76.06 114 GLY A CA 1
ATOM 878 C C . GLY A 1 114 ? -20.251 15.585 24.322 1.00 76.06 114 GLY A C 1
ATOM 879 O O . GLY A 1 114 ? -19.527 14.829 24.962 1.00 76.06 114 GLY A O 1
ATOM 880 N N . GLY A 1 115 ? -19.851 16.808 23.971 1.00 81.81 115 GLY A N 1
ATOM 881 C CA . GLY A 1 115 ? -18.501 17.322 24.233 1.00 81.81 115 GLY A CA 1
ATOM 882 C C . GLY A 1 115 ? -17.483 16.913 23.163 1.00 81.81 115 GLY A C 1
ATOM 883 O O . GLY A 1 115 ? -17.843 16.659 22.015 1.00 81.81 115 GLY A O 1
ATOM 884 N N . GLU A 1 116 ? -16.198 16.866 23.523 1.00 79.31 116 GLU A N 1
ATOM 885 C CA . GLU A 1 116 ? -15.106 16.538 22.585 1.00 79.31 116 GLU A CA 1
ATOM 886 C C . GLU A 1 116 ? -15.157 15.093 22.067 1.00 79.31 116 GLU A C 1
ATOM 888 O O . GLU A 1 116 ? -14.557 14.776 21.039 1.00 79.31 116 GLU A O 1
ATOM 893 N N . THR A 1 117 ? -15.892 14.218 22.753 1.00 76.88 117 THR A N 1
ATOM 894 C CA . THR A 1 117 ? -16.071 12.805 22.397 1.00 76.88 117 THR A CA 1
ATOM 895 C C . THR A 1 117 ? -17.056 12.606 21.246 1.00 76.88 117 THR A C 1
ATOM 897 O O . THR A 1 117 ? -17.134 11.503 20.706 1.00 76.88 117 THR A O 1
ATOM 900 N N . MET A 1 118 ? -17.727 13.671 20.777 1.00 79.44 118 MET A N 1
ATOM 901 C CA . MET A 1 118 ? -18.596 13.605 19.596 1.00 79.44 118 MET A CA 1
ATOM 902 C C . MET A 1 118 ? -17.876 13.088 18.351 1.00 79.44 118 MET A C 1
ATOM 904 O O . MET A 1 118 ? -18.483 12.445 17.503 1.00 79.44 118 MET A O 1
ATOM 908 N N . ARG A 1 119 ? -16.569 13.367 18.238 1.00 82.88 119 ARG A N 1
ATOM 909 C CA . ARG A 1 119 ? -15.732 12.944 17.105 1.00 82.88 119 ARG A CA 1
ATOM 910 C C . ARG A 1 119 ? -15.503 11.434 17.062 1.00 82.88 119 ARG A C 1
ATOM 912 O O . ARG A 1 119 ? -15.053 10.920 16.048 1.00 82.88 119 ARG A O 1
ATOM 919 N N . PHE A 1 120 ? -15.816 10.739 18.152 1.00 82.88 120 PHE A N 1
ATOM 920 C CA . PHE A 1 120 ? -15.670 9.295 18.309 1.00 82.88 120 PHE A CA 1
ATOM 921 C C . PHE A 1 120 ? -17.022 8.578 18.357 1.00 82.88 120 PHE A C 1
ATOM 923 O O . PHE A 1 120 ? -17.131 7.489 18.913 1.00 82.88 120 PHE A O 1
ATOM 930 N N . TRP A 1 121 ? -18.062 9.191 17.789 1.00 81.44 121 TRP A N 1
ATOM 931 C CA . TRP A 1 121 ? -19.407 8.627 17.723 1.00 81.44 121 TRP A CA 1
ATOM 932 C C . TRP A 1 121 ? -19.502 7.281 16.983 1.00 81.44 121 TRP A C 1
ATOM 934 O O . TRP A 1 121 ? -20.389 6.497 17.295 1.00 81.44 121 TRP A O 1
ATOM 944 N N . ASP A 1 122 ? -18.562 6.980 16.0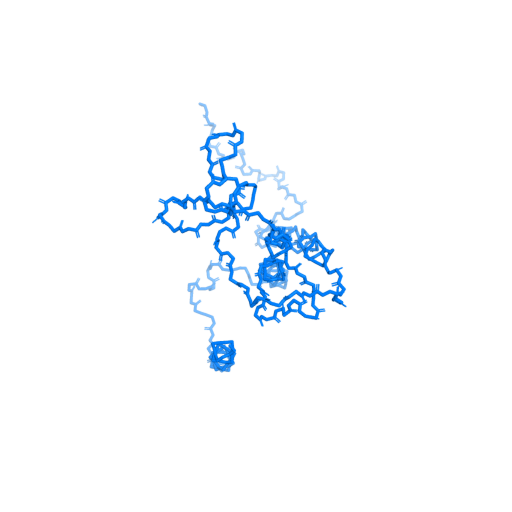80 1.00 84.19 122 ASP A N 1
ATOM 945 C CA . ASP A 1 122 ? -18.483 5.699 15.359 1.00 84.19 122 ASP A CA 1
ATOM 946 C C . ASP A 1 122 ? -17.934 4.530 16.201 1.00 84.19 122 ASP A C 1
ATOM 948 O O . ASP A 1 122 ? -17.890 3.389 15.730 1.00 84.19 122 ASP A O 1
ATOM 952 N N . LEU A 1 123 ? -17.493 4.782 17.439 1.00 79.94 123 LEU A N 1
ATOM 953 C CA . LEU A 1 123 ? -16.913 3.742 18.281 1.00 79.94 123 LEU A CA 1
ATOM 954 C C . LEU A 1 123 ? -17.932 2.645 18.611 1.00 79.94 123 LEU A C 1
ATOM 956 O O . LEU A 1 123 ? -19.055 2.901 19.044 1.00 79.94 123 LEU A O 1
ATOM 960 N N . ARG A 1 124 ? -17.476 1.396 18.501 1.00 78.88 124 ARG A N 1
ATOM 961 C CA . ARG A 1 124 ? -18.201 0.209 18.951 1.00 78.88 124 ARG A CA 1
ATOM 962 C C . ARG A 1 124 ? -17.275 -0.614 19.830 1.00 78.88 124 ARG A C 1
ATOM 964 O O . ARG A 1 124 ? -16.344 -1.237 19.330 1.00 78.88 124 ARG A O 1
ATOM 971 N N . ALA A 1 125 ? -17.535 -0.607 21.130 1.00 67.62 125 ALA A N 1
ATOM 972 C CA . ALA A 1 125 ? -16.746 -1.347 22.102 1.00 67.62 125 ALA A CA 1
ATOM 973 C C . ALA A 1 125 ? -17.660 -2.173 23.017 1.00 67.62 125 ALA A C 1
ATOM 975 O O . ALA A 1 125 ? -18.730 -1.697 23.416 1.00 67.62 125 ALA A O 1
ATOM 976 N N . PRO A 1 126 ? -17.275 -3.410 23.371 1.00 66.06 126 PRO A N 1
ATOM 977 C CA . PRO A 1 126 ? -17.915 -4.133 24.460 1.00 66.06 126 PRO A CA 1
ATOM 978 C C . PRO A 1 126 ? -17.829 -3.312 25.761 1.00 66.06 126 PRO A C 1
ATOM 980 O O . PRO A 1 126 ? -16.779 -2.784 26.097 1.00 66.06 126 PRO A O 1
ATOM 983 N N . CYS A 1 127 ? -18.928 -3.215 26.517 1.00 52.53 127 CYS A N 1
ATOM 984 C CA . CYS A 1 127 ? -19.103 -2.327 27.686 1.00 52.53 127 CYS A CA 1
ATOM 985 C C . CYS A 1 127 ? -18.273 -2.713 28.943 1.00 52.53 127 CYS A C 1
ATOM 987 O O . CYS A 1 127 ? -18.681 -2.453 30.077 1.00 52.53 127 CYS A O 1
ATOM 989 N N . LYS A 1 128 ? -17.128 -3.390 28.793 1.00 46.34 128 LYS A N 1
ATOM 990 C CA . LYS A 1 128 ? -16.273 -3.772 29.923 1.00 46.34 128 LYS A CA 1
ATOM 991 C C . LYS A 1 128 ? -15.165 -2.748 30.124 1.00 46.34 128 LYS A C 1
ATOM 993 O O . LYS A 1 128 ? -14.368 -2.492 29.233 1.00 46.34 128 LYS A O 1
ATOM 998 N N . LYS A 1 129 ? -15.105 -2.201 31.339 1.00 48.91 129 LYS A N 1
ATOM 999 C CA . LYS A 1 129 ? -13.984 -1.382 31.797 1.00 48.91 129 LYS A CA 1
ATOM 1000 C C . LYS A 1 129 ? -12.742 -2.254 31.894 1.00 48.91 129 LYS A C 1
ATOM 1002 O O . LYS A 1 129 ? -12.738 -3.247 32.623 1.00 48.91 129 LYS A O 1
ATOM 1007 N N . VAL A 1 130 ? -11.705 -1.861 31.176 1.00 48.56 130 VAL A N 1
ATOM 1008 C CA . VAL A 1 130 ? -10.379 -2.458 31.275 1.00 48.56 130 VAL A CA 1
ATOM 1009 C C . VAL A 1 130 ? -9.605 -1.655 32.312 1.00 48.56 130 VAL A C 1
ATOM 1011 O O . VAL A 1 130 ? -9.211 -0.525 32.053 1.00 48.56 130 VAL A O 1
ATOM 1014 N N . ASN A 1 131 ? -9.416 -2.229 33.499 1.00 51.00 131 ASN A N 1
ATOM 1015 C CA . ASN A 1 131 ? -8.665 -1.589 34.584 1.00 51.00 131 ASN A CA 1
ATOM 1016 C C . ASN A 1 131 ? -7.219 -2.108 34.705 1.00 51.00 131 ASN A C 1
ATOM 1018 O O . ASN A 1 131 ? -6.526 -1.721 35.640 1.00 51.00 131 ASN A O 1
ATOM 1022 N N . GLU A 1 132 ? -6.765 -3.003 33.817 1.00 53.06 132 GLU A N 1
ATOM 1023 C CA . GLU A 1 132 ? -5.536 -3.785 34.061 1.00 53.06 132 GLU A CA 1
ATOM 1024 C C . GLU A 1 132 ? -4.643 -4.025 32.831 1.00 53.06 132 GLU A C 1
ATOM 1026 O O . GLU A 1 132 ? -3.626 -4.706 32.947 1.00 53.06 132 GLU A O 1
ATOM 1031 N N . ALA A 1 133 ? -4.970 -3.477 31.657 1.00 58.22 133 ALA A N 1
ATOM 1032 C CA . ALA A 1 133 ? -4.161 -3.711 30.463 1.00 58.22 133 ALA A CA 1
ATOM 1033 C C . ALA A 1 133 ? -3.039 -2.663 30.301 1.00 58.22 133 ALA A C 1
ATOM 1035 O O . ALA A 1 133 ? -3.236 -1.492 30.643 1.00 58.22 133 ALA A O 1
ATOM 1036 N N . PRO A 1 134 ? -1.861 -3.064 29.786 1.00 61.91 134 PRO A N 1
ATOM 1037 C CA . PRO A 1 134 ? -0.745 -2.157 29.545 1.00 61.91 134 PRO A CA 1
ATOM 1038 C C . PRO A 1 134 ? -1.093 -1.116 28.473 1.00 61.91 134 PRO A C 1
ATOM 1040 O O . PRO A 1 134 ? -1.662 -1.446 27.436 1.00 61.91 134 PRO A O 1
ATOM 1043 N N . ASP A 1 135 ? -0.706 0.138 28.711 1.00 64.19 135 ASP A N 1
ATOM 1044 C CA . ASP A 1 135 ? -0.845 1.223 27.738 1.00 64.19 135 ASP A CA 1
ATOM 1045 C C . ASP A 1 135 ? 0.159 1.031 26.588 1.00 64.19 135 ASP A C 1
ATOM 1047 O O . ASP A 1 135 ? 1.347 1.335 26.711 1.00 64.19 135 ASP A O 1
ATOM 1051 N N . ILE A 1 136 ? -0.315 0.493 25.460 1.00 63.22 136 ILE A N 1
ATOM 1052 C CA . ILE A 1 136 ? 0.463 0.375 24.218 1.00 63.22 136 ILE A CA 1
ATOM 1053 C C . ILE A 1 136 ? 0.366 1.624 23.329 1.00 63.22 136 ILE A C 1
ATOM 1055 O O . ILE A 1 136 ? 0.711 1.550 22.149 1.00 63.22 136 ILE A O 1
ATOM 1059 N N . GLY A 1 137 ? -0.027 2.789 23.862 1.00 64.00 137 GLY A N 1
ATOM 1060 C CA . GLY A 1 137 ? -0.164 4.039 23.102 1.00 64.00 137 GLY A CA 1
ATOM 1061 C C . GLY A 1 137 ? 1.086 4.474 22.318 1.00 64.00 137 GLY A C 1
ATOM 1062 O O . GLY A 1 137 ? 0.975 5.214 21.340 1.00 64.00 137 GLY A O 1
ATOM 1063 N N . GLY A 1 138 ? 2.277 3.980 22.681 1.00 70.94 138 GLY A N 1
ATOM 1064 C CA . GLY A 1 138 ? 3.526 4.215 21.944 1.00 70.94 138 GLY A CA 1
ATOM 1065 C C . GLY A 1 138 ? 3.757 3.310 20.724 1.00 70.94 138 GLY A C 1
ATOM 1066 O O . GLY A 1 138 ? 4.534 3.674 19.841 1.00 70.94 138 GLY A O 1
ATOM 1067 N N . VAL A 1 139 ? 3.094 2.153 20.635 1.00 78.88 139 VAL A N 1
ATOM 1068 C CA . VAL A 1 139 ? 3.273 1.189 19.530 1.00 78.88 139 VAL A CA 1
ATOM 1069 C C . VAL A 1 139 ? 2.836 1.766 18.182 1.00 78.88 139 VAL A C 1
ATOM 1071 O O . VAL A 1 139 ? 3.618 1.691 17.235 1.00 78.88 139 VAL A O 1
ATOM 1074 N N . PRO A 1 140 ? 1.656 2.395 18.056 1.00 78.19 140 PRO A N 1
ATOM 1075 C CA . PRO A 1 140 ? 1.255 2.973 16.785 1.00 78.19 140 PRO A CA 1
ATOM 1076 C C . PRO A 1 140 ? 2.177 4.111 16.356 1.00 78.19 140 PRO A C 1
ATOM 1078 O O . PRO A 1 140 ? 2.555 4.184 15.195 1.00 78.19 140 PRO A O 1
ATOM 1081 N N . LEU A 1 141 ? 2.600 4.966 17.293 1.00 78.50 141 LEU A N 1
ATOM 1082 C CA . LEU A 1 141 ? 3.543 6.041 16.995 1.00 78.50 141 LEU A CA 1
ATOM 1083 C C . LEU A 1 141 ? 4.882 5.474 16.505 1.00 78.50 141 LEU A C 1
ATOM 1085 O O . LEU A 1 141 ? 5.425 5.962 15.520 1.00 78.50 141 LEU A O 1
ATOM 1089 N N . SER A 1 142 ? 5.379 4.410 17.142 1.00 81.12 142 SER A N 1
ATOM 1090 C CA . SER A 1 142 ? 6.593 3.720 16.703 1.00 81.12 142 SER A CA 1
ATOM 1091 C C . SER A 1 142 ? 6.455 3.133 15.299 1.00 81.12 142 SER A C 1
ATOM 1093 O O . SER A 1 142 ? 7.399 3.248 14.524 1.00 81.12 142 SER A O 1
ATOM 1095 N N . ILE A 1 143 ? 5.314 2.516 14.975 1.00 82.06 143 ILE A N 1
ATOM 1096 C CA . ILE A 1 143 ? 5.057 1.958 13.639 1.00 82.06 143 ILE A CA 1
ATOM 1097 C C . ILE A 1 143 ? 4.986 3.091 12.616 1.00 82.06 143 ILE A C 1
ATOM 1099 O O . ILE A 1 143 ? 5.675 3.059 11.607 1.00 82.06 143 ILE A O 1
ATOM 1103 N N . CYS A 1 144 ? 4.211 4.134 12.901 1.00 80.94 144 CYS A N 1
ATOM 1104 C CA . CYS A 1 144 ? 4.074 5.275 12.008 1.00 80.94 144 CYS A CA 1
ATOM 1105 C C . CYS A 1 144 ? 5.429 5.966 11.730 1.00 80.94 144 CYS A C 1
ATOM 1107 O O . CYS A 1 144 ? 5.695 6.315 10.586 1.00 80.94 144 CYS A O 1
ATOM 1109 N N . ILE A 1 145 ? 6.311 6.107 12.729 1.00 80.81 145 ILE A N 1
ATOM 1110 C CA . ILE A 1 145 ? 7.665 6.665 12.537 1.00 80.81 145 ILE A CA 1
ATOM 1111 C C . ILE A 1 145 ? 8.567 5.701 11.752 1.00 80.81 145 ILE A C 1
ATOM 1113 O O . ILE A 1 145 ? 9.399 6.136 10.956 1.00 80.81 145 ILE A O 1
ATOM 1117 N N . SER A 1 146 ? 8.431 4.385 11.951 1.00 83.88 146 SER A N 1
ATOM 1118 C CA . SER A 1 146 ? 9.255 3.420 11.219 1.00 83.88 146 SER A CA 1
ATOM 1119 C C . SER A 1 146 ? 8.967 3.383 9.716 1.00 83.88 146 SER A C 1
ATOM 1121 O O . SER A 1 146 ? 9.839 2.943 8.968 1.00 83.88 146 SER A O 1
ATOM 1123 N N . GLU A 1 147 ? 7.812 3.887 9.263 1.00 82.75 147 GLU A N 1
ATOM 1124 C CA . GLU A 1 147 ? 7.429 3.920 7.843 1.00 82.75 147 GLU A CA 1
ATOM 1125 C C . GLU A 1 147 ? 8.150 4.981 7.007 1.00 82.75 147 GLU A C 1
ATOM 1127 O O . GLU A 1 147 ? 8.272 4.824 5.788 1.00 82.75 147 GLU A O 1
ATOM 1132 N N . ASP A 1 148 ? 8.695 6.028 7.627 1.00 82.06 148 ASP A N 1
ATOM 1133 C CA . ASP A 1 148 ? 9.409 7.079 6.892 1.00 82.06 148 ASP A CA 1
ATOM 1134 C C . ASP A 1 148 ? 10.639 6.518 6.153 1.00 82.06 148 ASP A C 1
ATOM 1136 O O . ASP A 1 148 ? 10.992 6.956 5.051 1.00 82.06 148 ASP A O 1
ATOM 1140 N N . VAL A 1 149 ? 11.271 5.493 6.732 1.00 88.56 149 VAL A N 1
ATOM 1141 C CA . VAL A 1 149 ? 12.458 4.828 6.182 1.00 88.56 149 VAL A CA 1
ATOM 1142 C C . VAL A 1 149 ? 12.144 4.041 4.898 1.00 88.56 149 VAL A C 1
ATOM 1144 O O . VAL A 1 149 ? 12.797 4.309 3.886 1.00 88.56 149 VAL A O 1
ATOM 1147 N N . PRO A 1 150 ? 11.176 3.100 4.859 1.00 90.25 150 PRO A N 1
ATOM 1148 C CA . PRO A 1 150 ? 10.827 2.386 3.634 1.00 90.25 150 PRO A CA 1
ATOM 1149 C C . PRO A 1 150 ? 10.219 3.291 2.557 1.00 90.25 150 PRO A C 1
ATOM 1151 O O . PRO A 1 150 ? 10.509 3.064 1.383 1.00 90.25 150 PRO A O 1
ATOM 1154 N N . VAL A 1 151 ? 9.459 4.340 2.909 1.00 92.56 151 VAL A N 1
ATOM 1155 C CA . VAL A 1 151 ? 8.966 5.336 1.931 1.00 92.56 151 VAL A CA 1
ATOM 1156 C C . VAL A 1 151 ? 10.138 6.023 1.240 1.00 92.56 151 VAL A C 1
ATOM 1158 O O . VAL A 1 151 ? 10.247 6.018 0.010 1.00 92.56 151 VAL A O 1
ATOM 1161 N N . THR A 1 152 ? 11.044 6.590 2.035 1.00 92.94 152 THR A N 1
ATOM 1162 C CA . THR A 1 152 ? 12.211 7.311 1.520 1.00 92.94 152 THR A CA 1
ATOM 1163 C C . THR A 1 152 ? 13.116 6.374 0.723 1.00 92.94 152 THR A C 1
ATOM 1165 O O . THR A 1 152 ? 13.568 6.722 -0.368 1.00 92.94 152 THR A O 1
ATOM 1168 N N . GLY A 1 153 ? 13.322 5.151 1.219 1.00 93.44 153 GLY A N 1
ATOM 1169 C CA . GLY A 1 153 ? 14.077 4.111 0.528 1.00 93.44 153 GLY A CA 1
ATOM 1170 C C . GLY A 1 153 ? 13.449 3.710 -0.809 1.00 93.44 153 GLY A C 1
ATOM 1171 O O . GLY A 1 153 ? 14.166 3.567 -1.798 1.00 93.44 153 GLY A O 1
ATOM 1172 N N . HIS A 1 154 ? 12.121 3.582 -0.876 1.00 95.81 154 HIS A N 1
ATOM 1173 C CA . HIS A 1 154 ? 11.401 3.301 -2.118 1.00 95.81 154 HIS A CA 1
ATOM 1174 C C . HIS A 1 154 ? 11.657 4.387 -3.166 1.00 95.81 154 HIS A C 1
ATOM 1176 O O . HIS A 1 154 ? 12.096 4.060 -4.271 1.00 95.81 154 HIS A O 1
ATOM 1182 N N . LEU A 1 155 ? 11.431 5.658 -2.807 1.00 95.94 155 LEU A N 1
ATOM 1183 C CA . LEU A 1 155 ? 11.634 6.822 -3.680 1.00 95.94 155 LEU A CA 1
ATOM 1184 C C . LEU A 1 155 ? 13.080 6.905 -4.177 1.00 95.94 155 LEU A C 1
ATOM 1186 O O . LEU A 1 155 ? 13.318 7.071 -5.374 1.00 95.94 155 LEU A O 1
ATOM 1190 N N . TRP A 1 156 ? 14.036 6.734 -3.262 1.00 96.38 156 TRP A N 1
ATOM 1191 C CA . TRP A 1 156 ? 15.461 6.767 -3.564 1.00 96.38 156 TRP A CA 1
ATOM 1192 C C . TRP A 1 156 ? 15.862 5.677 -4.562 1.00 96.38 156 TRP A C 1
ATOM 1194 O O . TRP A 1 156 ? 16.392 5.977 -5.632 1.00 96.38 156 TRP A O 1
ATOM 1204 N N . HIS A 1 157 ? 15.565 4.414 -4.247 1.00 96.56 157 HIS A N 1
ATOM 1205 C CA . HIS A 1 157 ? 15.942 3.285 -5.097 1.00 96.56 157 HIS A CA 1
ATOM 1206 C C . HIS A 1 157 ? 15.169 3.260 -6.421 1.00 96.56 157 HIS A C 1
ATOM 1208 O O . HIS A 1 157 ? 15.756 2.935 -7.447 1.00 96.56 157 HIS A O 1
ATOM 1214 N N . ALA A 1 158 ? 13.888 3.654 -6.438 1.00 94.31 158 ALA A N 1
ATOM 1215 C CA . ALA A 1 158 ? 13.110 3.758 -7.676 1.00 94.31 158 ALA A CA 1
ATOM 1216 C C . ALA A 1 158 ? 13.696 4.802 -8.629 1.00 94.31 158 ALA A C 1
ATOM 1218 O O . ALA A 1 158 ? 13.796 4.565 -9.834 1.00 94.31 158 ALA A O 1
ATOM 1219 N N . GLY A 1 159 ? 14.060 5.971 -8.094 1.00 93.75 159 GLY A N 1
ATOM 1220 C CA . GLY A 1 159 ? 14.637 7.061 -8.870 1.00 93.75 159 GLY A CA 1
ATOM 1221 C C . GLY A 1 159 ? 16.017 6.699 -9.406 1.00 93.75 159 GLY A C 1
ATOM 1222 O O . GLY A 1 159 ? 16.266 6.843 -10.605 1.00 93.75 159 GLY A O 1
ATOM 1223 N N . ARG A 1 160 ? 16.886 6.166 -8.538 1.00 95.12 160 ARG A N 1
ATOM 1224 C CA . ARG A 1 160 ? 18.241 5.751 -8.917 1.00 95.12 160 ARG A CA 1
ATOM 1225 C C . ARG A 1 160 ? 18.218 4.649 -9.969 1.00 95.12 160 ARG A C 1
ATOM 1227 O O . ARG A 1 160 ? 18.915 4.767 -10.967 1.00 95.12 160 ARG A O 1
ATOM 1234 N N . ASP A 1 161 ? 17.375 3.636 -9.797 1.00 93.94 161 ASP A N 1
ATOM 1235 C CA . ASP A 1 161 ? 17.244 2.537 -10.753 1.00 93.94 161 ASP A CA 1
ATOM 1236 C C . ASP A 1 161 ? 16.747 3.000 -12.132 1.00 93.94 161 ASP A C 1
ATOM 1238 O O . ASP A 1 161 ? 17.262 2.572 -13.164 1.00 93.94 161 ASP A O 1
ATOM 1242 N N . ARG A 1 162 ? 15.791 3.935 -12.181 1.00 94.12 162 ARG A N 1
ATOM 1243 C CA . ARG A 1 162 ? 15.350 4.517 -13.459 1.00 94.12 162 ARG A CA 1
ATOM 1244 C C . ARG A 1 162 ? 16.457 5.322 -14.135 1.00 94.12 162 ARG A C 1
ATOM 1246 O O . ARG A 1 162 ? 16.619 5.209 -15.348 1.00 94.12 162 ARG A O 1
ATOM 1253 N N . ALA A 1 163 ? 17.216 6.106 -13.370 1.00 92.88 163 ALA A N 1
ATOM 1254 C CA . ALA A 1 163 ? 18.366 6.845 -13.890 1.00 92.88 163 ALA A CA 1
ATOM 1255 C C . ALA A 1 163 ? 19.474 5.902 -14.390 1.00 92.88 163 ALA A C 1
ATOM 1257 O O . ALA A 1 163 ? 20.085 6.164 -15.426 1.00 92.88 163 ALA A O 1
ATOM 1258 N N . ALA A 1 164 ? 19.679 4.781 -13.696 1.00 92.69 164 ALA A N 1
ATOM 1259 C CA . ALA A 1 164 ? 20.615 3.724 -14.063 1.00 92.69 164 ALA A CA 1
ATOM 1260 C C . ALA A 1 164 ? 20.221 3.030 -15.364 1.00 92.69 164 ALA A C 1
ATOM 1262 O O . ALA A 1 164 ? 21.010 2.946 -16.304 1.00 92.69 164 ALA A O 1
ATOM 1263 N N . ALA A 1 165 ? 18.962 2.599 -15.458 1.00 90.94 165 ALA A N 1
ATOM 1264 C CA . ALA A 1 165 ? 18.421 1.954 -16.647 1.00 90.94 165 ALA A CA 1
ATOM 1265 C C . ALA A 1 165 ? 18.464 2.864 -17.887 1.00 90.94 165 ALA A C 1
ATOM 1267 O O . ALA A 1 165 ? 18.597 2.369 -19.005 1.00 90.94 165 ALA A O 1
ATOM 1268 N N . ALA A 1 166 ? 18.364 4.181 -17.693 1.00 91.69 166 ALA A N 1
ATOM 1269 C CA . ALA A 1 166 ? 18.472 5.177 -18.754 1.00 91.69 166 ALA A CA 1
ATOM 1270 C C . ALA A 1 166 ? 19.906 5.704 -18.984 1.00 91.69 166 ALA A C 1
ATOM 1272 O O . ALA A 1 166 ? 20.122 6.463 -19.926 1.00 91.69 166 ALA A O 1
ATOM 1273 N N . GLY A 1 167 ? 20.884 5.295 -18.168 1.00 92.56 167 GLY A N 1
ATOM 1274 C CA . GLY A 1 167 ? 22.309 5.564 -18.379 1.00 92.56 167 GLY A CA 1
ATOM 1275 C C . GLY A 1 167 ? 22.836 6.916 -17.884 1.00 92.56 167 GLY A C 1
ATOM 1276 O O . GLY A 1 167 ? 23.967 7.259 -18.211 1.00 92.56 167 GLY A O 1
ATOM 1277 N N . PHE A 1 168 ? 22.072 7.672 -17.088 1.00 92.69 168 PHE A N 1
ATOM 1278 C CA . PHE A 1 168 ? 22.465 9.008 -16.600 1.00 92.69 168 PHE A CA 1
ATOM 1279 C C . PHE A 1 168 ? 22.643 9.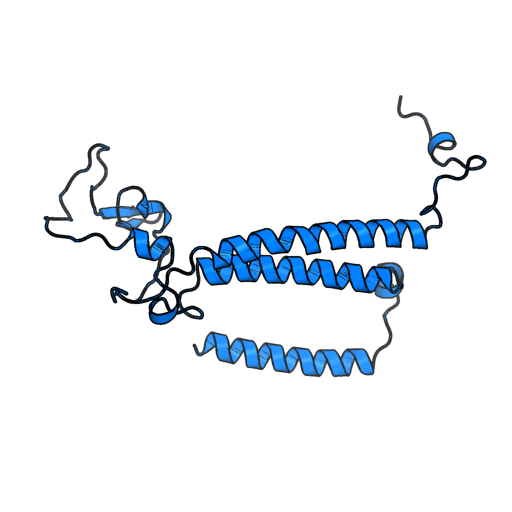093 -15.072 1.00 92.69 168 PHE A C 1
ATOM 1281 O O . PHE A 1 168 ? 22.731 10.177 -14.500 1.00 92.69 168 PHE A O 1
ATOM 1288 N N . GLU A 1 169 ? 22.733 7.952 -14.382 1.00 91.44 169 GLU A N 1
ATOM 1289 C CA . GLU A 1 169 ? 22.907 7.883 -12.918 1.00 91.44 169 GLU A CA 1
ATOM 1290 C C . GLU A 1 169 ? 24.156 8.627 -12.393 1.00 91.44 169 GLU A C 1
ATOM 1292 O O . GLU A 1 169 ? 24.179 9.051 -11.240 1.00 91.44 169 GLU A O 1
ATOM 1297 N N . LYS A 1 170 ? 25.204 8.765 -13.224 1.00 94.00 170 LYS A N 1
ATOM 1298 C CA . LYS A 1 170 ? 26.508 9.349 -12.851 1.00 94.00 170 LYS A CA 1
ATOM 1299 C C . LYS A 1 170 ? 26.642 10.829 -13.206 1.00 94.00 170 LYS A C 1
ATOM 1301 O O . LYS A 1 170 ? 27.675 11.420 -12.903 1.00 94.00 170 LYS A O 1
ATOM 1306 N N . GLY A 1 171 ? 25.631 11.415 -13.838 1.00 91.56 171 GLY A N 1
ATOM 1307 C CA . GLY A 1 171 ? 25.664 12.791 -14.318 1.00 91.56 171 GLY A CA 1
ATOM 1308 C C . GLY A 1 171 ? 25.183 12.923 -15.757 1.00 91.56 171 GLY A C 1
ATOM 1309 O O . GLY A 1 171 ? 24.850 11.941 -16.420 1.00 91.56 171 GLY A O 1
ATOM 1310 N N . ILE A 1 172 ? 25.134 14.171 -16.212 1.00 91.69 172 ILE A N 1
ATOM 1311 C CA . ILE A 1 172 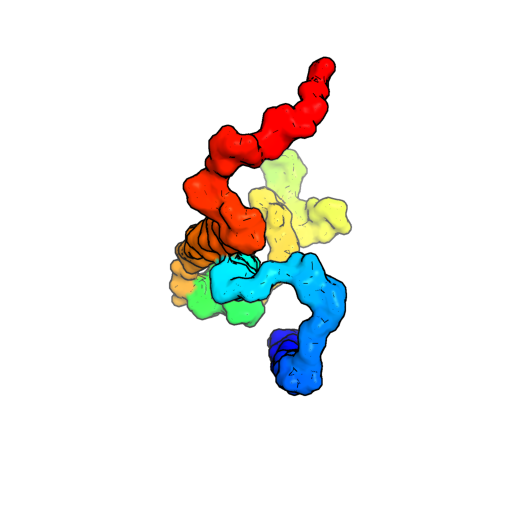? 24.735 14.547 -17.568 1.00 91.69 172 ILE A CA 1
ATOM 1312 C C . ILE A 1 172 ? 25.975 14.518 -18.465 1.00 91.69 172 ILE A C 1
ATOM 1314 O O . ILE A 1 172 ? 27.057 14.922 -18.040 1.00 91.69 172 ILE A O 1
ATOM 1318 N N . ASP A 1 173 ? 25.812 14.040 -19.697 1.00 91.38 173 ASP A N 1
ATOM 1319 C CA . ASP A 1 173 ? 26.855 14.121 -20.714 1.00 91.38 173 ASP A CA 1
ATOM 1320 C C . ASP A 1 173 ? 27.072 15.586 -21.120 1.00 91.38 173 ASP A C 1
ATOM 1322 O O . ASP A 1 173 ? 26.142 16.259 -21.568 1.00 91.38 173 ASP A O 1
ATOM 1326 N N . HIS A 1 174 ? 28.302 16.073 -20.955 1.00 91.06 174 HIS A N 1
ATOM 1327 C CA . HIS A 1 174 ? 28.677 17.444 -21.298 1.00 91.06 174 HIS A CA 1
ATOM 1328 C C . HIS A 1 174 ? 28.582 17.726 -22.802 1.00 91.06 174 HIS A C 1
ATOM 1330 O O . HIS A 1 174 ? 28.374 18.879 -23.180 1.00 91.06 174 HIS A O 1
ATOM 1336 N N . ASP A 1 175 ? 28.702 16.698 -23.646 1.00 92.19 175 ASP A N 1
ATOM 1337 C CA . ASP A 1 175 ? 28.616 16.839 -25.101 1.00 92.19 175 ASP A CA 1
ATOM 1338 C C . ASP A 1 175 ? 27.165 16.714 -25.611 1.00 92.19 175 ASP A C 1
ATOM 1340 O O . ASP A 1 175 ? 26.845 17.176 -26.708 1.00 92.19 175 ASP A O 1
ATOM 1344 N N . PHE A 1 176 ? 26.266 16.125 -24.811 1.00 88.56 176 PHE A N 1
ATOM 1345 C CA . PHE A 1 176 ? 24.878 15.826 -25.182 1.00 88.56 176 PHE A CA 1
ATOM 1346 C C . PHE A 1 176 ? 23.879 16.206 -24.080 1.00 88.56 176 PHE A C 1
ATOM 1348 O O . PHE A 1 176 ? 23.078 15.388 -23.622 1.00 88.56 176 PHE A O 1
ATOM 1355 N N . GLU A 1 177 ? 23.889 17.474 -23.668 1.00 91.50 177 GLU A N 1
ATOM 1356 C CA . GLU A 1 177 ? 22.947 17.987 -22.672 1.00 91.50 177 GLU A CA 1
ATOM 1357 C C . GLU A 1 177 ? 21.516 18.104 -23.255 1.00 91.50 177 GLU A C 1
ATOM 1359 O O . GLU A 1 177 ? 21.277 18.923 -24.151 1.00 91.50 177 GLU A O 1
ATOM 1364 N N . PRO A 1 178 ? 20.515 17.348 -22.746 1.00 91.44 178 PRO A N 1
ATOM 1365 C CA . PRO A 1 178 ? 19.183 17.297 -23.356 1.00 91.44 178 PRO A CA 1
ATOM 1366 C C . PRO A 1 178 ? 18.469 18.650 -23.369 1.00 91.44 178 PRO A C 1
ATOM 1368 O O . PRO A 1 178 ? 17.753 18.958 -24.321 1.00 91.44 178 PRO A O 1
ATOM 1371 N N . VAL A 1 179 ? 18.679 19.470 -22.335 1.00 93.31 179 VAL A N 1
ATOM 1372 C CA . VAL A 1 179 ? 18.033 20.783 -22.187 1.00 93.31 179 VAL A CA 1
ATOM 1373 C C . VAL A 1 179 ? 18.455 21.742 -23.304 1.00 93.31 179 VAL A C 1
ATOM 1375 O O . VAL A 1 179 ? 17.617 22.495 -23.793 1.00 93.31 179 VAL A O 1
ATOM 1378 N N . LEU A 1 180 ? 19.703 21.663 -23.783 1.00 91.94 180 LEU A N 1
ATOM 1379 C CA . LEU A 1 180 ? 20.201 22.506 -24.880 1.00 91.94 180 LEU A CA 1
ATOM 1380 C C . LEU A 1 180 ? 19.552 22.180 -26.234 1.00 91.94 180 LEU A C 1
ATOM 1382 O O . LEU A 1 180 ? 19.576 23.006 -27.143 1.00 91.94 180 LEU A O 1
ATOM 1386 N N . SER A 1 181 ? 18.959 20.991 -26.371 1.00 91.62 181 SER A N 1
ATOM 1387 C CA . SER A 1 181 ? 18.243 20.568 -27.582 1.00 91.62 181 SER A CA 1
ATOM 1388 C C . SER A 1 181 ? 16.744 20.908 -27.575 1.00 91.62 181 SER A C 1
ATOM 1390 O O . SER A 1 181 ? 16.066 20.709 -28.584 1.00 91.62 181 SER A O 1
ATOM 1392 N N . MET A 1 182 ? 16.208 21.413 -26.457 1.00 95.88 182 MET A N 1
ATOM 1393 C CA . MET A 1 182 ? 14.788 21.749 -26.311 1.00 95.88 182 MET A CA 1
ATOM 1394 C C . MET A 1 182 ? 14.488 23.182 -26.764 1.00 95.88 182 MET A C 1
ATOM 1396 O O . MET A 1 182 ? 15.324 24.079 -26.681 1.00 95.88 182 MET A O 1
ATOM 1400 N N . THR A 1 183 ? 13.255 23.424 -27.213 1.00 95.00 183 THR A N 1
ATOM 1401 C CA . THR A 1 183 ? 12.775 24.781 -27.501 1.00 95.00 183 THR A CA 1
ATOM 1402 C C . THR A 1 183 ? 12.686 25.615 -26.217 1.00 95.00 183 THR A C 1
ATOM 1404 O O . THR A 1 183 ? 12.155 25.107 -25.223 1.00 95.00 183 THR A O 1
ATOM 1407 N N . PRO A 1 184 ? 13.129 26.889 -26.226 1.00 93.75 184 PRO A N 1
ATOM 1408 C CA . PRO A 1 184 ? 12.936 27.798 -25.101 1.00 93.75 184 PRO A CA 1
ATOM 1409 C C . PRO A 1 184 ? 11.455 27.926 -24.732 1.00 93.75 184 PRO A C 1
ATOM 1411 O O . PRO A 1 184 ? 10.586 27.891 -25.600 1.0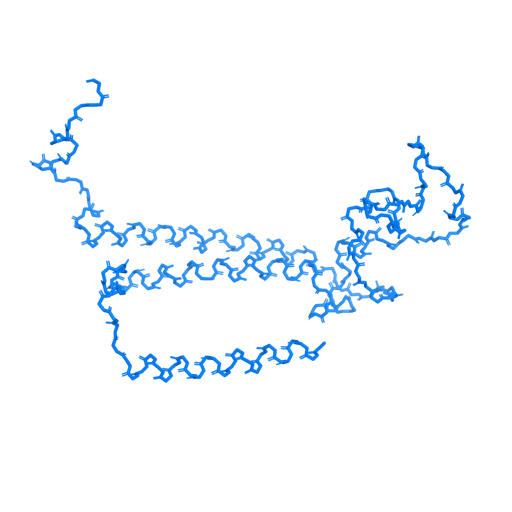0 93.75 184 PRO A O 1
ATOM 1414 N N . LEU A 1 185 ? 11.169 28.086 -23.440 1.00 93.75 185 LEU A N 1
ATOM 1415 C CA . LEU A 1 185 ? 9.798 28.176 -22.922 1.00 93.75 185 LEU A CA 1
ATOM 1416 C C . LEU A 1 185 ? 9.160 29.576 -23.070 1.00 93.75 185 LEU A C 1
ATOM 1418 O O . LEU A 1 185 ? 8.051 29.768 -22.576 1.00 93.75 185 LEU A O 1
ATOM 1422 N N . ASN A 1 186 ? 9.847 30.540 -23.697 1.00 86.06 186 ASN A N 1
ATOM 1423 C CA . ASN A 1 186 ? 9.423 31.942 -23.822 1.00 86.06 186 ASN A CA 1
ATOM 1424 C C . ASN A 1 186 ? 9.228 32.351 -25.282 1.00 86.06 186 ASN A C 1
ATOM 1426 O O . ASN A 1 186 ? 10.129 32.025 -26.088 1.00 86.06 186 ASN A O 1
#

Organism: NCBI:txid1000413